Protein AF-F4LJN6-F1 (afdb_monomer_lite)

Foldseek 3Di:
DVVVVQLLQLLQAAQDDDPPPLVVLVLCQQQVHDHDVVVLVVQLVVLVVPDDLVDDDLVSLLSNLSSLLSVLNCVSNVNCVVCVVVNVVSVVVNVVVCVSPVCSLLDLSSLVSVLSNLSSNPRPDPDNPVNLVSNLVSLVSSCVSPVVQLVSLLVVLLVVLSVDPAPPVVCPVSNVVSLVVLVVDDLSSSLSSLQSQLLVCLRVVNNVSNVVSLVVSCVSRVNGVSSVVCVVCVVVVNSGD

Structure (mmCIF, N/CA/C/O backbone):
data_AF-F4LJN6-F1
#
_entry.id   AF-F4LJN6-F1
#
loop_
_atom_site.group_PDB
_atom_site.id
_atom_site.type_symbol
_atom_site.label_atom_id
_atom_site.label_alt_id
_atom_site.label_comp_id
_atom_site.label_asym_id
_atom_site.label_entity_id
_atom_site.label_seq_id
_atom_site.pdbx_PDB_ins_code
_atom_site.Cartn_x
_atom_site.Cartn_y
_atom_site.Cartn_z
_atom_site.occupancy
_atom_site.B_iso_or_equiv
_atom_site.auth_seq_id
_atom_site.auth_comp_id
_atom_site.auth_asym_id
_atom_site.auth_atom_id
_atom_site.pdbx_PDB_model_num
ATOM 1 N N . MET A 1 1 ? -8.126 -24.738 8.839 1.00 31.30 1 MET A N 1
ATOM 2 C CA . MET A 1 1 ? -9.131 -23.676 9.095 1.00 31.30 1 MET A CA 1
ATOM 3 C C . MET A 1 1 ? -8.585 -22.386 9.727 1.00 31.30 1 MET A C 1
ATOM 5 O O . MET A 1 1 ? -9.125 -21.341 9.404 1.00 31.30 1 MET A O 1
ATOM 9 N N . ASN A 1 2 ? -7.511 -22.386 10.539 1.00 27.45 2 ASN A N 1
ATOM 10 C CA . ASN A 1 2 ? -7.005 -21.150 11.185 1.00 27.45 2 ASN A CA 1
ATOM 11 C C . ASN A 1 2 ? -6.006 -20.292 10.370 1.00 27.45 2 ASN A C 1
ATOM 13 O O . ASN A 1 2 ? -5.801 -19.133 10.715 1.00 27.45 2 ASN A O 1
ATOM 17 N N . LYS A 1 3 ? -5.401 -20.807 9.287 1.00 27.59 3 LYS A N 1
ATOM 18 C CA . LYS A 1 3 ? -4.501 -20.014 8.415 1.00 27.59 3 LYS A CA 1
ATOM 19 C C . LYS A 1 3 ? -5.257 -19.090 7.447 1.00 27.59 3 LYS A C 1
ATOM 21 O O . LYS A 1 3 ? -4.861 -17.948 7.270 1.00 27.59 3 LYS A O 1
ATOM 26 N N . VAL A 1 4 ? -6.392 -19.551 6.917 1.00 29.95 4 VAL A N 1
ATOM 27 C CA . VAL A 1 4 ? -7.226 -18.808 5.949 1.00 29.95 4 VAL A CA 1
ATOM 28 C C . VAL A 1 4 ? -7.833 -17.541 6.570 1.00 29.95 4 VAL A C 1
ATOM 30 O O . VAL A 1 4 ? -7.875 -16.501 5.925 1.00 29.95 4 VAL A O 1
ATOM 33 N N . LYS A 1 5 ? -8.201 -17.582 7.861 1.00 28.53 5 LYS A N 1
ATOM 34 C CA . LYS A 1 5 ? -8.701 -16.401 8.588 1.00 28.53 5 LYS A CA 1
ATOM 35 C C . LYS A 1 5 ? -7.633 -15.333 8.845 1.00 28.53 5 LYS A C 1
ATOM 37 O O . LYS A 1 5 ? -7.985 -14.168 8.899 1.00 28.53 5 LYS A O 1
ATOM 42 N N . ARG A 1 6 ? -6.348 -15.692 8.986 1.00 33.19 6 ARG A N 1
ATOM 43 C CA . ARG A 1 6 ? -5.265 -14.696 9.121 1.00 33.19 6 ARG A CA 1
ATOM 44 C C . ARG A 1 6 ? -4.910 -14.043 7.782 1.00 33.19 6 ARG A C 1
ATOM 46 O O . ARG A 1 6 ? -4.642 -12.853 7.777 1.00 33.19 6 ARG A O 1
ATOM 53 N N . CYS A 1 7 ? -4.961 -14.795 6.679 1.00 33.66 7 CYS A N 1
ATOM 54 C CA . CYS A 1 7 ? -4.675 -14.280 5.334 1.00 33.66 7 CYS A CA 1
ATOM 55 C C . CYS A 1 7 ? -5.742 -13.315 4.809 1.00 33.66 7 CYS A C 1
ATOM 57 O O . CYS A 1 7 ? -5.377 -12.341 4.167 1.00 33.66 7 CYS A O 1
ATOM 59 N N . LEU A 1 8 ? -7.031 -13.539 5.105 1.00 32.97 8 LEU A N 1
ATOM 60 C CA . LEU A 1 8 ? -8.130 -12.655 4.670 1.00 32.97 8 LEU A CA 1
ATOM 61 C C . LEU A 1 8 ? -8.102 -11.263 5.331 1.00 32.97 8 LEU A C 1
ATOM 63 O O . LEU A 1 8 ? -8.657 -10.312 4.802 1.00 32.97 8 LEU A O 1
ATOM 67 N N . ILE A 1 9 ? -7.465 -11.142 6.497 1.00 42.03 9 ILE A N 1
ATOM 68 C CA . ILE A 1 9 ? -7.520 -9.936 7.336 1.00 42.03 9 ILE A CA 1
ATOM 69 C C . ILE A 1 9 ? -6.404 -8.937 6.985 1.00 42.03 9 ILE A C 1
ATOM 71 O O . ILE A 1 9 ? -6.580 -7.731 7.126 1.00 42.03 9 I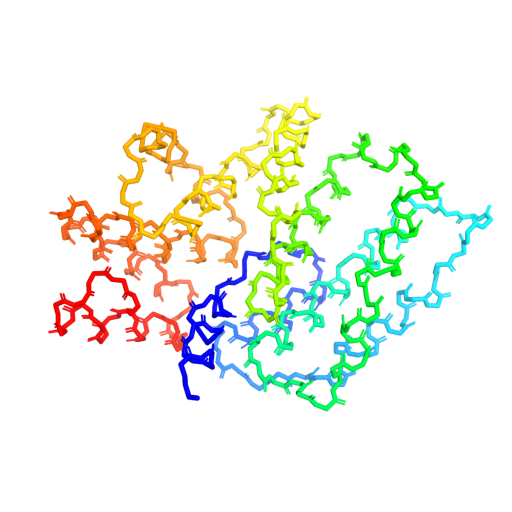LE A O 1
ATOM 75 N N . SER A 1 10 ? -5.269 -9.417 6.474 1.00 39.59 10 SER A N 1
ATOM 76 C CA . SER A 1 10 ? -4.186 -8.577 5.947 1.00 39.59 10 SER A CA 1
ATOM 77 C C . SER A 1 10 ? -4.295 -8.299 4.440 1.00 39.59 10 SER A C 1
ATOM 79 O O . SER A 1 10 ? -3.545 -7.466 3.945 1.00 39.59 10 SER A O 1
ATOM 81 N N . SER A 1 11 ? -5.201 -8.966 3.707 1.00 39.84 11 SER A N 1
ATOM 82 C CA . SER A 1 11 ? -5.377 -8.864 2.234 1.00 39.84 11 SER A CA 1
ATOM 83 C C . SER A 1 11 ? -6.219 -7.721 1.737 1.00 39.84 11 SER A C 1
ATOM 85 O O . SER A 1 11 ? -6.164 -7.420 0.550 1.00 39.84 11 SER A O 1
ATOM 87 N N . LEU A 1 12 ? -6.976 -7.088 2.620 1.00 44.94 12 LEU A N 1
ATOM 88 C CA . LEU A 1 12 ? -8.003 -6.143 2.212 1.00 44.94 12 LEU A CA 1
ATOM 89 C C . LEU A 1 12 ? -7.513 -4.692 2.132 1.00 44.94 12 LEU A C 1
ATOM 91 O O . LEU A 1 12 ? -8.235 -3.858 1.609 1.00 44.94 12 LEU A O 1
ATOM 95 N N . PHE A 1 13 ? -6.294 -4.383 2.582 1.00 52.12 13 PHE A N 1
ATOM 96 C CA . PHE A 1 13 ? -5.753 -3.019 2.541 1.00 52.12 13 PHE A CA 1
ATOM 97 C C . PHE A 1 13 ? -4.446 -3.043 1.798 1.00 52.12 13 PHE A C 1
ATOM 99 O O . PHE A 1 13 ? -3.468 -3.593 2.300 1.00 52.12 13 PHE A O 1
ATOM 106 N N . ILE A 1 14 ? -4.431 -2.455 0.608 1.00 52.81 14 ILE A N 1
ATOM 107 C CA . ILE A 1 14 ? -3.205 -2.300 -0.160 1.00 52.81 14 ILE A CA 1
ATOM 108 C C . ILE A 1 14 ? -3.033 -0.825 -0.448 1.00 52.81 14 ILE A C 1
ATOM 110 O O . ILE A 1 14 ? -3.788 -0.230 -1.210 1.00 52.81 14 ILE A O 1
ATOM 114 N N . LEU A 1 15 ? -2.014 -0.246 0.181 1.00 48.59 15 LEU A N 1
ATOM 115 C CA . LEU A 1 15 ? -1.508 1.058 -0.212 1.00 48.59 15 LEU A CA 1
ATOM 116 C C . LEU A 1 15 ? -0.988 0.937 -1.633 1.00 48.59 15 LEU A C 1
ATOM 118 O O . LEU A 1 15 ? -0.001 0.232 -1.862 1.00 48.59 15 LEU A O 1
ATOM 122 N N . ILE A 1 16 ? -1.652 1.592 -2.576 1.00 49.38 16 ILE A N 1
ATOM 123 C CA . ILE A 1 16 ? -1.098 1.699 -3.908 1.00 49.38 16 ILE A CA 1
ATOM 124 C C . ILE A 1 16 ? -1.275 3.110 -4.422 1.00 49.38 16 ILE A C 1
ATOM 126 O O . ILE A 1 16 ? -2.389 3.606 -4.556 1.00 49.38 16 ILE A O 1
AT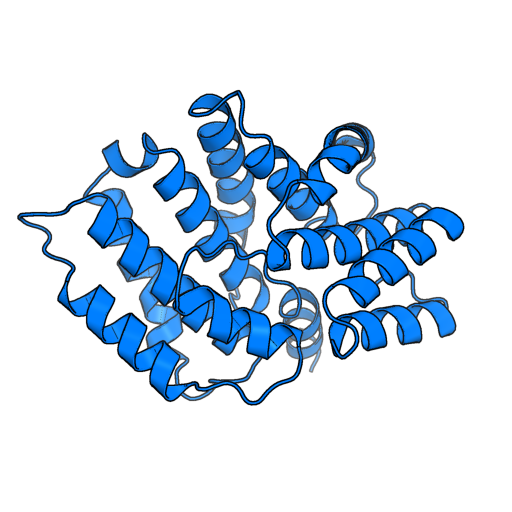OM 130 N N . SER A 1 17 ? -0.136 3.722 -4.729 1.00 43.66 17 SER A N 1
ATOM 131 C CA . SER A 1 17 ? -0.090 4.885 -5.597 1.00 43.66 17 SER A CA 1
ATOM 132 C C . SER A 1 17 ? 0.023 4.375 -7.021 1.00 43.66 17 SER A C 1
ATOM 134 O O . SER A 1 17 ? 0.865 3.525 -7.295 1.00 43.66 17 SER A O 1
ATOM 136 N N . PHE A 1 18 ? -0.776 4.925 -7.924 1.00 48.84 18 PHE A N 1
ATOM 137 C CA . PHE A 1 18 ? -0.542 4.823 -9.358 1.00 48.84 18 PHE A CA 1
ATOM 138 C C . PHE A 1 18 ? -0.665 6.214 -9.961 1.00 48.84 18 PHE A C 1
ATOM 140 O O . PHE A 1 18 ? -1.436 7.035 -9.471 1.00 48.84 18 PHE A O 1
ATOM 147 N N . ALA A 1 19 ? 0.063 6.455 -11.044 1.00 35.41 19 ALA A N 1
ATOM 148 C CA . ALA A 1 19 ? -0.249 7.522 -11.978 1.00 35.41 19 ALA A CA 1
ATOM 149 C C . ALA A 1 19 ? -0.720 6.882 -13.294 1.00 35.41 19 ALA A C 1
ATOM 151 O O . ALA A 1 19 ? -0.065 5.978 -13.811 1.00 35.41 19 ALA A O 1
ATOM 152 N N . GLY A 1 20 ? -1.847 7.345 -13.846 1.00 46.31 20 GLY A N 1
ATOM 153 C CA . GLY A 1 20 ? -2.299 6.991 -15.202 1.00 46.31 20 GLY A CA 1
ATOM 154 C C . GLY A 1 20 ? -3.433 5.957 -15.288 1.00 46.31 20 GLY A C 1
ATOM 155 O O . GLY A 1 20 ? -4.150 5.710 -14.325 1.00 46.31 20 GLY A O 1
ATOM 156 N N . HIS A 1 21 ? -3.626 5.364 -16.476 1.00 39.41 21 HIS A N 1
ATOM 157 C CA . HIS A 1 21 ? -4.756 4.470 -16.806 1.00 39.41 21 HIS A CA 1
ATOM 158 C C . HIS A 1 21 ? -4.9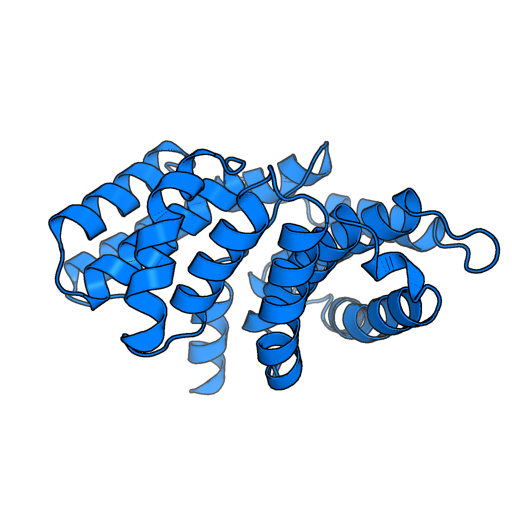03 3.255 -15.871 1.00 39.41 21 HIS A C 1
ATOM 160 O O . HIS A 1 21 ? -6.003 2.748 -15.675 1.00 39.41 21 HIS A O 1
ATOM 166 N N . THR A 1 22 ? -3.813 2.827 -15.248 1.00 55.28 22 THR A N 1
ATOM 167 C CA . THR A 1 22 ? -3.731 1.746 -14.258 1.00 55.28 22 THR A CA 1
ATOM 168 C C . THR A 1 22 ? -4.360 2.084 -12.906 1.00 55.28 22 THR A C 1
ATOM 170 O O . THR A 1 22 ? -4.824 1.176 -12.218 1.00 55.28 22 THR A O 1
ATOM 173 N N . GLN A 1 23 ? -4.435 3.369 -12.546 1.00 66.69 23 GLN A N 1
ATOM 174 C CA . GLN A 1 23 ? 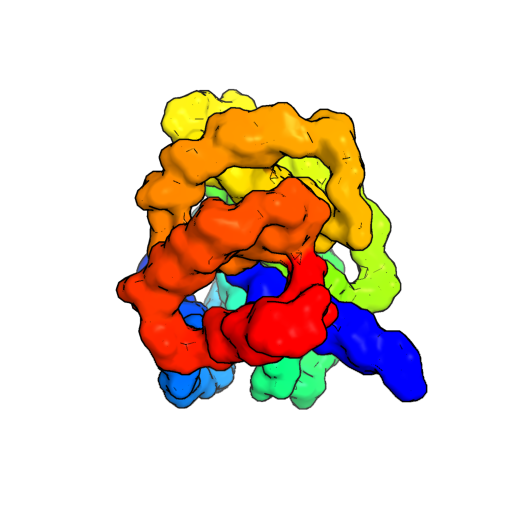-5.105 3.843 -11.332 1.00 66.69 23 GLN A CA 1
ATOM 175 C C . GLN A 1 23 ? -6.598 3.480 -11.345 1.00 66.69 23 GLN A C 1
ATOM 177 O O . GLN A 1 23 ? -7.142 3.080 -10.318 1.00 66.69 23 GLN A O 1
ATOM 182 N N . SER A 1 24 ? -7.224 3.503 -12.528 1.00 75.88 24 SER A N 1
ATOM 183 C CA . SER A 1 24 ? -8.658 3.232 -12.688 1.00 75.88 24 SER A CA 1
ATOM 184 C C . SER A 1 24 ? -9.072 1.819 -12.259 1.00 75.88 24 SER A C 1
ATOM 186 O O . SER A 1 24 ? -10.088 1.666 -11.594 1.00 75.88 24 SER A O 1
ATOM 188 N N . ILE A 1 25 ? -8.257 0.788 -12.529 1.00 81.00 25 ILE A N 1
ATOM 189 C CA . ILE A 1 25 ? -8.554 -0.609 -12.138 1.00 81.00 25 ILE A CA 1
ATOM 190 C C . ILE A 1 25 ? -8.634 -0.751 -10.611 1.00 81.00 25 ILE A C 1
ATOM 192 O O . ILE A 1 25 ? -9.393 -1.558 -10.074 1.00 81.00 25 ILE A O 1
ATOM 196 N N . ILE A 1 26 ? -7.822 0.027 -9.905 1.00 78.56 26 ILE A N 1
ATOM 197 C CA . ILE A 1 26 ? -7.683 -0.041 -8.453 1.00 78.56 26 ILE A CA 1
ATOM 198 C C . ILE A 1 26 ? -8.725 0.845 -7.782 1.00 78.56 26 ILE A C 1
ATOM 200 O O . ILE A 1 26 ? -9.313 0.445 -6.780 1.00 78.56 26 ILE A O 1
ATOM 204 N N . GLU A 1 27 ? -9.027 1.999 -8.366 1.00 82.75 27 GLU A N 1
ATOM 205 C CA . GLU A 1 27 ? -10.187 2.802 -7.983 1.00 82.75 27 GLU A CA 1
ATOM 206 C C . GLU A 1 27 ? -11.496 2.030 -8.169 1.00 82.75 27 GLU A C 1
ATOM 208 O O . GLU A 1 27 ? -12.345 2.075 -7.280 1.00 82.75 27 GLU A O 1
ATOM 213 N N . ASP A 1 28 ? -11.639 1.263 -9.255 1.00 84.50 28 ASP A N 1
ATOM 214 C CA . ASP A 1 28 ? -12.784 0.377 -9.476 1.00 84.50 28 ASP A CA 1
ATOM 215 C C . ASP A 1 28 ? -12.895 -0.672 -8.363 1.00 84.50 28 ASP A C 1
ATOM 217 O O . ASP A 1 28 ? -13.980 -0.870 -7.813 1.00 84.50 28 ASP A O 1
ATOM 221 N N . PHE A 1 29 ? -11.772 -1.274 -7.949 1.00 82.62 29 PHE A N 1
ATOM 222 C CA . PHE A 1 29 ? -11.738 -2.183 -6.799 1.00 82.62 29 PHE A CA 1
ATOM 223 C C . PHE A 1 29 ? -12.227 -1.507 -5.511 1.00 82.62 29 PHE A C 1
ATOM 225 O O . PHE A 1 29 ? -13.099 -2.046 -4.825 1.00 82.62 29 PHE A O 1
ATOM 232 N N . TYR A 1 30 ? -11.713 -0.319 -5.184 1.00 81.19 30 TYR A N 1
ATOM 233 C CA . TYR A 1 30 ? -12.101 0.389 -3.960 1.00 81.19 30 TYR A CA 1
ATOM 234 C C . TYR A 1 30 ? -13.532 0.929 -3.993 1.00 81.19 30 TYR A C 1
ATOM 236 O O . TYR A 1 30 ? -14.182 0.993 -2.945 1.00 81.19 30 TYR A O 1
ATOM 244 N N . SER A 1 31 ? -14.032 1.260 -5.182 1.00 83.88 31 SER A N 1
ATOM 245 C CA . SER A 1 31 ? -15.394 1.747 -5.417 1.00 83.88 31 SER A CA 1
ATOM 246 C C . SER A 1 31 ? -16.443 0.633 -5.424 1.00 83.88 31 SER A C 1
ATOM 248 O O . SER A 1 31 ? -17.635 0.931 -5.354 1.00 83.88 31 SER A O 1
ATOM 250 N N . GLY A 1 32 ? -16.021 -0.636 -5.485 1.00 76.00 32 GLY A N 1
ATOM 251 C CA . GLY A 1 32 ? -16.922 -1.784 -5.611 1.00 76.00 32 GLY A CA 1
ATOM 252 C C . GLY A 1 32 ? -17.488 -1.968 -7.023 1.00 76.00 32 GLY A C 1
ATOM 253 O O . GLY A 1 32 ? -18.547 -2.576 -7.176 1.00 76.00 32 GLY A O 1
ATOM 254 N N . ASN A 1 33 ? -16.807 -1.433 -8.039 1.00 83.25 33 ASN A N 1
ATOM 255 C CA . ASN A 1 33 ? -17.161 -1.599 -9.446 1.00 83.25 33 ASN A CA 1
ATOM 256 C C . ASN A 1 33 ? -16.661 -2.950 -9.989 1.00 83.25 33 ASN A C 1
ATOM 258 O O . ASN A 1 33 ? -15.837 -3.630 -9.374 1.00 83.25 33 ASN A O 1
ATOM 262 N N . ASP A 1 34 ? -17.129 -3.323 -11.183 1.00 83.44 34 ASP A N 1
ATOM 263 C CA . ASP A 1 34 ? -16.651 -4.515 -11.884 1.00 83.44 34 ASP A CA 1
ATOM 264 C C . ASP A 1 34 ? -15.187 -4.365 -12.320 1.00 83.44 34 ASP A C 1
ATOM 266 O O . ASP A 1 34 ? -14.828 -3.493 -13.111 1.00 83.44 34 ASP A O 1
ATOM 270 N N . ILE A 1 35 ? -14.336 -5.275 -11.846 1.00 84.44 35 ILE A N 1
ATOM 271 C CA . ILE A 1 35 ? -12.892 -5.220 -12.083 1.00 84.44 35 ILE A CA 1
ATOM 272 C C . ILE A 1 35 ? -12.531 -5.977 -13.358 1.00 84.44 35 ILE A C 1
ATOM 274 O O . ILE A 1 35 ? -12.753 -7.185 -13.493 1.00 84.44 35 ILE A O 1
ATOM 278 N N . LYS A 1 36 ? -11.873 -5.285 -14.287 1.00 85.81 36 LYS A N 1
ATOM 279 C CA . LYS A 1 36 ? -11.439 -5.848 -15.571 1.00 85.81 36 LYS A CA 1
ATOM 280 C C . LYS A 1 36 ? -10.122 -6.616 -15.436 1.00 85.81 36 LYS A C 1
ATOM 282 O O . LYS A 1 36 ? -9.063 -6.160 -15.855 1.00 85.81 36 LYS A O 1
ATOM 287 N N . ILE A 1 37 ? -10.186 -7.835 -14.900 1.00 87.12 37 ILE A N 1
ATOM 288 C CA . ILE A 1 37 ? -9.009 -8.707 -14.696 1.00 87.12 37 ILE A CA 1
ATOM 289 C C . ILE A 1 37 ? -8.184 -8.900 -15.982 1.00 87.12 37 ILE A C 1
ATOM 291 O O . ILE A 1 37 ? -6.957 -8.877 -15.939 1.00 87.12 37 ILE A O 1
ATOM 295 N N . ASN A 1 38 ? -8.841 -9.065 -17.133 1.00 89.50 38 ASN A N 1
ATOM 296 C CA . ASN A 1 38 ? -8.146 -9.254 -18.412 1.00 89.50 38 ASN A CA 1
ATOM 297 C C . ASN A 1 38 ? -7.335 -8.017 -18.830 1.00 89.50 38 ASN A C 1
ATOM 299 O O . ASN A 1 38 ? -6.297 -8.162 -19.468 1.00 89.50 38 ASN A O 1
ATOM 303 N N . GLU A 1 39 ? -7.782 -6.819 -18.451 1.00 89.62 39 GLU A N 1
ATOM 304 C CA . GLU A 1 39 ? -7.057 -5.575 -18.709 1.00 89.62 39 GLU A CA 1
ATOM 305 C C . GLU A 1 39 ? -5.796 -5.495 -17.842 1.00 89.62 39 GLU A C 1
ATOM 307 O O . GLU A 1 39 ? -4.717 -5.224 -18.361 1.00 89.62 39 GLU A O 1
ATOM 312 N N . ALA A 1 40 ? -5.895 -5.852 -16.555 1.00 88.62 40 ALA A N 1
ATOM 313 C CA . ALA A 1 40 ? -4.739 -5.926 -15.659 1.00 88.62 40 ALA A CA 1
ATOM 314 C C . ALA A 1 40 ? -3.664 -6.904 -16.171 1.00 88.62 40 ALA A C 1
ATOM 316 O O . ALA A 1 40 ? -2.473 -6.596 -16.143 1.00 88.62 40 ALA A O 1
ATOM 317 N N . ILE A 1 41 ? -4.083 -8.063 -16.689 1.00 91.44 41 ILE A N 1
ATOM 318 C CA . ILE A 1 41 ? -3.171 -9.050 -17.286 1.00 91.44 41 ILE A CA 1
ATOM 319 C C . ILE A 1 41 ? -2.530 -8.501 -18.560 1.00 91.44 41 ILE A C 1
ATOM 321 O O . ILE A 1 41 ? -1.320 -8.610 -18.723 1.00 91.44 41 ILE A O 1
ATOM 325 N N . ALA A 1 42 ? -3.308 -7.877 -19.448 1.00 91.19 42 ALA A N 1
ATOM 326 C CA . ALA A 1 42 ? -2.774 -7.298 -20.679 1.00 91.19 42 ALA A CA 1
ATOM 327 C C . ALA A 1 42 ? -1.731 -6.200 -20.400 1.00 91.19 42 ALA A C 1
ATOM 329 O O . ALA A 1 42 ? -0.713 -6.126 -21.088 1.00 91.19 42 ALA A O 1
ATOM 330 N N . ILE A 1 43 ? -1.957 -5.378 -19.369 1.00 89.88 43 ILE A N 1
ATOM 331 C CA . ILE A 1 43 ? -1.003 -4.359 -18.913 1.00 89.88 43 ILE A CA 1
ATOM 332 C C . ILE A 1 43 ? 0.286 -5.016 -18.408 1.00 89.88 43 ILE A C 1
ATOM 334 O O . ILE A 1 43 ? 1.374 -4.589 -18.795 1.00 89.88 43 ILE A O 1
ATOM 338 N N . TYR A 1 44 ? 0.177 -6.072 -17.597 1.00 92.31 44 TYR A N 1
ATOM 339 C CA . TYR A 1 44 ? 1.339 -6.825 -17.126 1.00 92.31 44 TYR A CA 1
ATOM 340 C C . TYR A 1 44 ? 2.142 -7.446 -18.265 1.00 92.31 44 TYR A C 1
ATOM 342 O O . TYR A 1 44 ? 3.352 -7.250 -18.323 1.00 92.31 44 TYR A O 1
ATOM 350 N N . GLU A 1 45 ? 1.491 -8.136 -19.199 1.00 93.31 45 GLU A N 1
ATOM 351 C CA . GLU A 1 45 ? 2.175 -8.751 -20.339 1.00 93.31 45 GLU A CA 1
ATOM 352 C C . GLU A 1 45 ? 2.878 -7.701 -21.203 1.00 93.31 45 GLU A C 1
ATOM 354 O O . GLU A 1 45 ? 4.011 -7.900 -21.640 1.00 93.31 45 GLU A O 1
ATOM 359 N N . LYS A 1 46 ? 2.249 -6.539 -21.414 1.00 91.81 46 LYS A N 1
ATOM 360 C CA . LYS A 1 46 ? 2.880 -5.424 -22.126 1.00 91.81 46 LYS A CA 1
ATOM 361 C C . LYS A 1 46 ? 4.144 -4.945 -21.404 1.00 91.81 46 LYS A C 1
ATOM 363 O O . LYS A 1 46 ? 5.186 -4.837 -22.045 1.00 91.81 46 LYS A O 1
ATOM 368 N N . ALA A 1 47 ? 4.061 -4.690 -20.098 1.00 91.62 47 ALA A N 1
ATOM 369 C CA . ALA A 1 47 ? 5.196 -4.223 -19.305 1.00 91.62 47 ALA A CA 1
ATOM 370 C C . ALA A 1 47 ? 6.318 -5.273 -19.246 1.00 91.62 47 ALA A C 1
ATOM 372 O O . ALA A 1 47 ? 7.488 -4.943 -19.412 1.00 91.62 47 ALA A O 1
ATOM 373 N N . LYS A 1 48 ? 5.967 -6.556 -19.092 1.00 92.50 48 LYS A N 1
ATOM 374 C CA . LYS A 1 48 ? 6.918 -7.673 -19.095 1.00 92.50 48 LYS A CA 1
ATOM 375 C C . LYS A 1 48 ? 7.696 -7.749 -20.406 1.00 92.50 48 LYS A C 1
ATOM 377 O O . LYS A 1 48 ? 8.915 -7.874 -20.386 1.00 92.50 48 LYS A O 1
ATOM 382 N N . ASN A 1 49 ? 6.999 -7.643 -21.536 1.00 90.88 49 ASN A N 1
ATOM 383 C CA . ASN A 1 49 ? 7.614 -7.700 -22.863 1.00 90.88 49 ASN A CA 1
ATOM 384 C C . ASN A 1 49 ? 8.487 -6.475 -23.181 1.00 90.88 49 ASN A C 1
ATOM 386 O O . ASN A 1 49 ? 9.335 -6.554 -24.066 1.00 90.88 49 ASN A O 1
ATOM 390 N N . ALA A 1 50 ? 8.294 -5.359 -22.473 1.00 88.69 50 ALA A N 1
ATOM 391 C CA . ALA A 1 50 ? 9.128 -4.167 -22.597 1.00 88.69 50 ALA A CA 1
ATOM 392 C C . ALA A 1 50 ? 10.439 -4.252 -21.789 1.00 88.69 50 ALA A C 1
ATOM 394 O O . ALA A 1 50 ? 11.343 -3.446 -22.009 1.00 88.69 50 ALA A O 1
ATOM 395 N N . ILE A 1 51 ? 10.578 -5.223 -20.874 1.00 89.44 51 ILE A N 1
ATOM 396 C CA . ILE A 1 51 ? 11.821 -5.419 -20.120 1.00 89.44 51 ILE A CA 1
ATOM 397 C C . ILE A 1 51 ? 12.898 -6.010 -21.032 1.00 89.44 51 ILE A C 1
ATOM 399 O O . ILE A 1 51 ? 12.895 -7.199 -21.351 1.00 89.44 51 ILE A O 1
ATOM 403 N N . ASN A 1 52 ? 13.872 -5.174 -21.381 1.00 86.38 52 ASN A N 1
ATOM 404 C CA . ASN A 1 52 ? 15.128 -5.585 -21.991 1.00 86.38 52 ASN A CA 1
ATOM 405 C C . ASN A 1 52 ? 16.278 -5.348 -21.002 1.00 86.38 52 ASN A C 1
ATOM 407 O O . ASN A 1 52 ? 16.541 -4.214 -20.619 1.00 86.38 52 ASN A O 1
ATOM 411 N N . PHE A 1 53 ? 16.978 -6.410 -20.594 1.00 82.69 53 PHE A N 1
ATOM 412 C CA . PHE A 1 53 ? 18.101 -6.297 -19.655 1.00 82.69 53 PHE A CA 1
ATOM 413 C C . PHE A 1 53 ? 19.327 -5.590 -20.250 1.00 82.69 53 PHE A C 1
ATOM 415 O O . PHE A 1 53 ? 20.132 -5.055 -19.494 1.00 82.69 53 PHE A O 1
ATOM 422 N N . GLU A 1 54 ? 19.472 -5.566 -21.577 1.00 81.31 54 GLU A N 1
ATOM 423 C CA . GLU A 1 54 ? 20.587 -4.883 -22.248 1.00 81.31 54 GLU A CA 1
ATOM 424 C C . GLU A 1 54 ? 20.375 -3.364 -22.356 1.00 81.31 54 GLU A C 1
ATOM 426 O O . GLU A 1 54 ? 21.349 -2.619 -22.427 1.00 81.31 54 GLU A O 1
ATOM 431 N N . ASP A 1 55 ? 19.117 -2.909 -22.331 1.00 84.00 55 ASP A N 1
ATOM 432 C CA . ASP A 1 55 ? 18.717 -1.500 -22.460 1.00 84.00 55 ASP A CA 1
ATOM 433 C C . ASP A 1 55 ? 17.625 -1.156 -21.438 1.00 84.00 55 ASP A C 1
ATOM 435 O O . ASP A 1 55 ? 16.492 -0.791 -21.760 1.00 84.00 55 ASP A O 1
ATOM 439 N N . LEU A 1 56 ? 17.945 -1.391 -20.165 1.00 84.94 56 LEU A N 1
ATOM 440 C CA . LEU A 1 56 ? 16.990 -1.227 -19.081 1.00 84.94 56 LEU A CA 1
ATOM 441 C C . LEU A 1 56 ? 16.907 0.242 -18.651 1.00 84.94 56 LEU A C 1
ATOM 443 O O . LEU A 1 56 ? 17.872 0.799 -18.124 1.00 84.94 56 LEU A O 1
ATOM 447 N N . THR A 1 57 ? 15.734 0.850 -18.822 1.00 87.50 57 THR A N 1
ATOM 448 C CA . THR A 1 57 ? 15.449 2.222 -18.383 1.00 87.50 57 THR A CA 1
ATOM 449 C C . THR A 1 57 ? 14.657 2.239 -17.075 1.00 87.50 57 THR A C 1
ATOM 451 O O . THR A 1 57 ? 14.010 1.260 -16.697 1.00 87.50 57 THR A O 1
ATOM 454 N N . GLU A 1 58 ? 14.699 3.373 -16.373 1.00 86.88 58 GLU A N 1
ATOM 455 C CA . GLU A 1 58 ? 13.896 3.599 -15.167 1.00 86.88 58 GLU A CA 1
ATOM 456 C C . GLU A 1 58 ? 12.393 3.463 -15.445 1.00 86.88 58 GLU A C 1
ATOM 458 O O . GLU A 1 58 ? 11.711 2.751 -14.711 1.00 86.88 58 GLU A O 1
ATOM 463 N N . ASP A 1 59 ? 11.904 4.039 -16.545 1.00 88.12 59 ASP A N 1
ATOM 464 C CA . ASP A 1 59 ? 10.495 3.958 -16.940 1.00 88.12 59 ASP A CA 1
ATOM 465 C C . ASP A 1 59 ? 10.033 2.507 -17.132 1.00 88.12 59 ASP A C 1
ATOM 467 O O . ASP A 1 59 ? 8.991 2.116 -16.609 1.00 88.12 59 ASP A O 1
ATOM 471 N N . SER A 1 60 ? 10.837 1.669 -17.796 1.00 89.00 60 SER A N 1
ATOM 472 C CA . SER A 1 60 ? 10.511 0.251 -17.994 1.00 89.00 60 SER A CA 1
ATOM 473 C C . SER A 1 60 ? 10.449 -0.520 -16.669 1.00 89.00 60 SER A C 1
ATOM 475 O O . SER A 1 60 ? 9.584 -1.379 -16.483 1.00 89.00 60 SER A O 1
ATOM 477 N N . ILE A 1 61 ? 11.343 -0.210 -15.719 1.00 89.88 61 ILE A N 1
ATOM 478 C CA . ILE A 1 61 ? 11.321 -0.805 -14.372 1.00 89.88 61 ILE A CA 1
ATOM 479 C C . ILE A 1 61 ? 10.050 -0.385 -13.632 1.00 89.88 61 ILE A C 1
ATOM 481 O O . ILE A 1 61 ? 9.388 -1.229 -13.023 1.00 89.88 61 ILE A O 1
ATOM 485 N N . LEU A 1 62 ? 9.719 0.905 -13.677 1.00 89.44 62 LEU A N 1
ATOM 486 C CA . LEU A 1 62 ? 8.535 1.456 -13.033 1.00 89.44 62 LEU A CA 1
ATOM 487 C C . LEU A 1 62 ? 7.267 0.816 -13.598 1.00 89.44 62 LEU A C 1
ATOM 489 O O . LEU A 1 62 ? 6.490 0.259 -12.826 1.00 89.44 62 LEU A O 1
ATOM 493 N N . GLU A 1 63 ? 7.088 0.789 -14.922 1.00 88.88 63 GLU A N 1
ATOM 494 C CA . GLU A 1 63 ? 5.943 0.137 -15.577 1.00 88.88 63 GLU A CA 1
ATOM 495 C C . GLU A 1 63 ? 5.782 -1.326 -15.146 1.00 88.88 63 GLU A C 1
ATOM 497 O O . GLU A 1 63 ? 4.669 -1.780 -14.853 1.00 88.88 63 GLU A O 1
ATOM 502 N N . TYR A 1 64 ? 6.891 -2.061 -15.044 1.00 91.75 64 TYR A N 1
ATOM 503 C CA . TYR A 1 64 ? 6.858 -3.452 -14.616 1.00 91.75 64 TYR A CA 1
ATOM 504 C C . TYR A 1 64 ? 6.482 -3.622 -13.139 1.00 91.75 64 TYR A C 1
ATOM 506 O O . TYR A 1 64 ? 5.658 -4.482 -12.805 1.00 91.75 64 TYR A O 1
ATOM 514 N N . LEU A 1 65 ? 7.035 -2.791 -12.249 1.00 91.19 65 LEU A N 1
ATOM 515 C CA . LEU A 1 65 ? 6.667 -2.765 -10.829 1.00 91.19 65 LEU A CA 1
ATOM 516 C C . LEU A 1 65 ? 5.192 -2.397 -10.644 1.00 91.19 65 LEU A C 1
ATOM 518 O O . LEU A 1 65 ? 4.493 -3.054 -9.866 1.00 91.19 65 LEU A O 1
ATOM 522 N N . TYR A 1 66 ? 4.702 -1.410 -11.394 1.00 87.00 66 TYR A N 1
ATOM 523 C CA . TYR A 1 66 ? 3.304 -0.998 -11.381 1.00 87.00 66 TYR A CA 1
ATOM 524 C C . TYR A 1 66 ? 2.386 -2.162 -11.744 1.00 87.00 66 TYR A C 1
ATOM 526 O O . TYR A 1 66 ? 1.522 -2.547 -10.952 1.00 87.00 66 TYR A O 1
ATOM 534 N N . ALA A 1 67 ? 2.593 -2.771 -12.911 1.00 89.38 67 ALA A N 1
ATOM 535 C CA . ALA A 1 67 ? 1.728 -3.845 -13.378 1.00 89.38 67 ALA A CA 1
ATOM 536 C C . ALA A 1 67 ? 1.765 -5.071 -12.449 1.00 89.38 67 ALA A C 1
ATOM 538 O O . ALA A 1 67 ? 0.729 -5.667 -12.144 1.00 89.38 67 ALA A O 1
ATOM 539 N N . SER A 1 68 ? 2.946 -5.401 -11.921 1.00 91.75 68 SER A N 1
ATOM 540 C CA . SER A 1 68 ? 3.121 -6.489 -10.953 1.00 91.75 68 SER A CA 1
ATOM 541 C C . SER A 1 68 ? 2.400 -6.215 -9.629 1.00 91.75 68 SER A C 1
ATOM 543 O O . SER A 1 68 ? 1.824 -7.128 -9.033 1.00 91.75 68 SER A O 1
ATOM 545 N N . THR A 1 69 ? 2.382 -4.960 -9.174 1.00 89.56 69 THR A N 1
ATOM 546 C CA . THR A 1 69 ? 1.655 -4.550 -7.963 1.00 89.56 69 THR A CA 1
ATOM 547 C C . THR A 1 69 ? 0.149 -4.715 -8.136 1.00 89.56 69 THR A C 1
ATOM 549 O O . THR A 1 69 ? -0.510 -5.216 -7.223 1.00 89.56 69 THR A O 1
ATOM 552 N N . ILE A 1 70 ? -0.401 -4.382 -9.310 1.00 86.69 70 ILE A N 1
ATOM 553 C CA . ILE A 1 70 ? -1.826 -4.595 -9.617 1.00 86.69 70 ILE A CA 1
ATOM 554 C C . ILE A 1 70 ? -2.167 -6.080 -9.532 1.00 86.69 70 ILE A C 1
ATOM 556 O O . ILE A 1 70 ? -3.102 -6.447 -8.825 1.00 86.69 70 ILE A O 1
ATOM 560 N N . LEU A 1 71 ? -1.400 -6.949 -10.199 1.00 89.75 71 LEU A N 1
ATOM 561 C CA . LEU A 1 71 ? -1.662 -8.392 -10.167 1.00 89.75 71 LEU A CA 1
ATOM 562 C C . LEU A 1 71 ? -1.591 -8.957 -8.746 1.00 89.75 71 LEU A C 1
ATOM 564 O O . LEU A 1 71 ? -2.503 -9.659 -8.313 1.00 89.75 71 LEU A O 1
ATOM 568 N N . SER A 1 72 ? -0.546 -8.605 -7.999 1.00 88.06 72 SER A N 1
ATOM 569 C CA . SER A 1 72 ? -0.394 -9.027 -6.604 1.00 88.06 72 SER A CA 1
ATOM 570 C C . SER A 1 72 ? -1.567 -8.553 -5.731 1.00 88.06 72 SER A C 1
ATOM 572 O O . SER A 1 72 ? -2.056 -9.311 -4.894 1.00 88.06 72 SER A O 1
ATOM 574 N N . THR A 1 73 ? -2.086 -7.348 -5.985 1.00 83.69 73 THR A N 1
ATOM 575 C CA . THR A 1 73 ? -3.256 -6.782 -5.291 1.00 83.69 73 THR A CA 1
ATOM 576 C C . THR A 1 73 ? -4.560 -7.485 -5.645 1.00 83.69 73 THR A C 1
ATOM 578 O O . THR A 1 73 ? -5.373 -7.817 -4.785 1.00 83.69 73 THR A O 1
ATOM 581 N N . LEU A 1 74 ? -4.811 -7.731 -6.926 1.00 85.56 74 LEU A N 1
ATOM 582 C CA . LEU A 1 74 ? -6.023 -8.438 -7.327 1.00 85.56 74 LEU A CA 1
ATOM 583 C C . LEU A 1 74 ? -6.006 -9.878 -6.795 1.00 85.56 74 LEU A C 1
ATOM 585 O O . LEU A 1 74 ? -7.044 -10.419 -6.405 1.00 85.56 74 LEU A O 1
ATOM 589 N N . TYR A 1 75 ? -4.823 -10.491 -6.736 1.00 86.69 75 TYR A N 1
ATOM 590 C CA . TYR A 1 75 ? -4.637 -11.819 -6.171 1.00 86.69 75 TYR A CA 1
ATOM 591 C C . TYR A 1 75 ? -4.857 -11.856 -4.663 1.00 86.69 75 TYR A C 1
ATOM 593 O O . TYR A 1 75 ? -5.615 -12.707 -4.196 1.00 86.69 75 TYR A O 1
ATOM 601 N N . SER A 1 76 ? -4.280 -10.918 -3.903 1.00 80.12 76 SER A N 1
ATOM 602 C CA . SER A 1 76 ? -4.517 -10.830 -2.458 1.00 80.12 76 SER A CA 1
ATOM 603 C C . SER A 1 76 ? -5.994 -10.710 -2.120 1.00 80.12 76 SER A C 1
ATOM 605 O O . SER A 1 76 ? -6.452 -11.316 -1.156 1.00 80.12 76 SER A O 1
ATOM 607 N N . SER A 1 77 ? -6.741 -9.963 -2.932 1.00 76.69 77 SER A N 1
ATOM 608 C CA . SER A 1 77 ? -8.178 -9.750 -2.762 1.00 76.69 77 SER A CA 1
ATOM 609 C C . SER A 1 77 ? -9.027 -10.953 -3.194 1.00 76.69 77 SER A C 1
ATOM 611 O O . SER A 1 77 ? -10.252 -10.902 -3.121 1.00 76.69 77 SER A O 1
ATOM 613 N N . GLY A 1 78 ? -8.403 -12.043 -3.655 1.00 80.56 78 GLY A N 1
ATOM 614 C CA . GLY A 1 78 ? -9.082 -13.274 -4.058 1.00 80.56 78 GLY A CA 1
ATOM 615 C C . GLY A 1 78 ? -9.775 -13.203 -5.421 1.00 80.56 78 GLY A C 1
ATOM 616 O O . GLY A 1 78 ? -10.557 -14.093 -5.745 1.00 80.56 78 GLY A O 1
ATOM 617 N N . LEU A 1 79 ? -9.497 -12.178 -6.233 1.00 83.56 79 LEU A N 1
ATOM 618 C CA . LEU A 1 79 ? -10.175 -11.952 -7.516 1.00 83.56 79 LEU A CA 1
ATOM 619 C C . LEU A 1 79 ? -9.582 -12.775 -8.661 1.00 83.56 79 LEU A C 1
ATOM 621 O O . LEU A 1 79 ? -10.247 -13.031 -9.661 1.00 83.56 79 LEU A O 1
ATOM 625 N N . MET A 1 80 ? -8.332 -13.215 -8.522 1.00 86.62 80 MET A N 1
ATOM 626 C CA . MET A 1 80 ? -7.614 -13.948 -9.567 1.00 86.62 80 MET A CA 1
ATOM 627 C C . MET A 1 80 ? -6.939 -15.238 -9.061 1.00 86.62 80 MET A C 1
ATOM 629 O O . MET A 1 80 ? -5.771 -15.478 -9.357 1.00 86.62 80 MET A O 1
ATOM 633 N N . PRO A 1 81 ? -7.667 -16.129 -8.354 1.00 84.88 81 PRO A N 1
ATOM 634 C CA . PRO A 1 81 ? -7.087 -17.308 -7.700 1.00 84.88 81 PRO A CA 1
ATOM 635 C C . PRO A 1 81 ? -6.435 -18.294 -8.680 1.00 84.88 81 PRO A C 1
ATOM 637 O O . PRO A 1 81 ? -5.489 -18.984 -8.326 1.00 84.88 81 PRO A O 1
ATOM 640 N N . LYS A 1 82 ? -6.897 -18.336 -9.937 1.00 89.75 82 LYS A N 1
ATOM 641 C CA . LYS A 1 82 ? -6.330 -19.200 -10.987 1.00 89.75 82 LYS A CA 1
ATOM 642 C C . LYS A 1 82 ? -4.943 -18.765 -11.491 1.00 89.75 82 LYS A C 1
ATOM 644 O O . LYS A 1 82 ? -4.363 -19.476 -12.300 1.00 89.75 82 LYS A O 1
ATOM 649 N N . TYR A 1 83 ? -4.439 -17.609 -11.054 1.00 88.75 83 TYR A N 1
ATOM 650 C CA . TYR A 1 83 ? -3.151 -17.043 -11.474 1.00 88.75 83 TYR A CA 1
ATOM 651 C C . TYR A 1 83 ? -2.077 -17.139 -10.377 1.00 88.75 83 TYR A C 1
ATOM 653 O O . TYR A 1 83 ? -1.114 -16.377 -10.387 1.00 88.75 83 TYR A O 1
ATOM 661 N N . GLU A 1 84 ? -2.227 -18.071 -9.433 1.00 88.88 84 GLU A N 1
ATOM 662 C CA . GLU A 1 84 ? -1.276 -18.280 -8.334 1.00 88.88 84 GLU A CA 1
ATOM 663 C C . GLU A 1 84 ? 0.168 -18.479 -8.824 1.00 88.88 84 GLU A C 1
ATOM 665 O O . GLU A 1 84 ? 1.082 -17.856 -8.291 1.00 88.88 84 GLU A O 1
ATOM 670 N N . GLU A 1 85 ? 0.387 -19.299 -9.858 1.00 90.75 85 GLU A N 1
ATOM 671 C CA . GLU A 1 85 ? 1.731 -19.537 -10.409 1.00 90.75 85 GLU A CA 1
ATOM 672 C C . GLU A 1 85 ? 2.380 -18.250 -10.930 1.00 90.75 85 GLU A C 1
ATOM 674 O O . GLU A 1 85 ? 3.535 -17.969 -10.612 1.00 90.75 85 GLU A O 1
ATOM 679 N N . LEU A 1 86 ? 1.614 -17.443 -11.672 1.00 91.31 86 LEU A N 1
ATOM 680 C CA . LEU A 1 86 ? 2.067 -16.155 -12.191 1.00 91.31 86 LEU A CA 1
ATOM 681 C C . LEU A 1 86 ? 2.428 -15.200 -11.050 1.00 91.31 86 LEU A C 1
ATOM 683 O O . LEU A 1 86 ? 3.504 -14.614 -11.041 1.00 91.31 86 LEU A O 1
ATOM 687 N N . VAL A 1 87 ? 1.547 -15.055 -10.061 1.00 88.38 87 VAL A N 1
ATOM 688 C CA . VAL A 1 87 ? 1.746 -14.111 -8.952 1.00 88.38 87 VAL A CA 1
ATOM 689 C C . VAL A 1 87 ? 2.920 -14.533 -8.063 1.00 88.38 87 VAL A C 1
ATOM 691 O O . VAL A 1 87 ? 3.686 -13.682 -7.605 1.00 88.38 87 VAL A O 1
ATOM 694 N N . ASN A 1 88 ? 3.118 -15.839 -7.875 1.00 88.12 88 ASN A N 1
ATOM 695 C CA . ASN A 1 88 ? 4.282 -16.376 -7.175 1.00 88.12 88 ASN A CA 1
ATOM 696 C C . ASN A 1 88 ? 5.597 -16.096 -7.924 1.00 88.12 88 ASN A C 1
ATOM 698 O O . ASN A 1 88 ? 6.612 -15.860 -7.265 1.00 88.12 88 ASN A O 1
ATOM 702 N N . SER A 1 89 ? 5.604 -16.079 -9.266 1.00 91.00 89 SER A N 1
ATOM 703 C CA . SER A 1 89 ? 6.826 -15.816 -10.044 1.00 91.00 89 SER A CA 1
ATOM 704 C C . SER A 1 89 ? 7.285 -14.355 -9.979 1.00 91.00 89 SER A C 1
ATOM 706 O O . SER A 1 89 ? 8.486 -14.088 -10.079 1.00 91.00 89 SER A O 1
ATOM 708 N N . LEU A 1 90 ? 6.365 -13.411 -9.733 1.00 90.88 90 LEU A N 1
ATOM 709 C CA . LEU A 1 90 ? 6.658 -11.971 -9.693 1.00 90.88 90 LEU A CA 1
ATOM 710 C C . LEU A 1 90 ? 7.771 -11.608 -8.703 1.00 90.88 90 LEU A C 1
ATOM 712 O O . LEU A 1 90 ? 8.593 -10.744 -8.997 1.00 90.88 90 LEU A O 1
ATOM 716 N N . ASP A 1 91 ? 7.811 -12.252 -7.531 1.00 86.69 91 ASP A N 1
ATOM 717 C CA . ASP A 1 91 ? 8.805 -11.944 -6.494 1.00 86.69 91 ASP A CA 1
ATOM 718 C C . ASP A 1 91 ? 10.233 -12.220 -6.973 1.00 86.69 91 ASP A C 1
ATOM 720 O O . ASP A 1 91 ? 11.120 -11.380 -6.819 1.00 86.69 91 ASP A O 1
ATOM 724 N N . ASP A 1 92 ? 10.454 -13.384 -7.582 1.00 89.06 92 ASP A N 1
ATOM 725 C CA . ASP A 1 92 ? 11.767 -13.770 -8.091 1.00 89.06 92 ASP A CA 1
ATOM 726 C C . ASP A 1 92 ? 12.152 -12.953 -9.326 1.00 89.06 92 ASP A C 1
ATOM 728 O O . ASP A 1 92 ? 13.315 -12.566 -9.472 1.00 89.06 92 ASP A O 1
ATOM 732 N N . GLU A 1 93 ? 11.189 -12.649 -10.197 1.00 91.44 93 GLU A N 1
ATOM 733 C CA . GLU A 1 93 ? 11.402 -11.814 -11.381 1.00 91.44 93 GLU A CA 1
ATOM 734 C C . GLU A 1 93 ? 11.798 -10.378 -10.997 1.00 91.44 93 GLU A C 1
ATOM 736 O O . GLU A 1 93 ? 12.821 -9.875 -11.466 1.00 91.44 93 GLU A O 1
ATOM 741 N N . ILE A 1 94 ? 11.072 -9.742 -10.073 1.00 90.69 94 ILE A N 1
ATOM 742 C CA . ILE A 1 94 ? 11.384 -8.385 -9.600 1.00 90.69 94 ILE A CA 1
ATOM 743 C C . ILE A 1 94 ? 12.694 -8.356 -8.816 1.00 90.69 94 ILE A C 1
ATOM 745 O O . ILE A 1 94 ? 13.500 -7.445 -9.001 1.00 90.69 94 ILE A O 1
ATOM 749 N N . LYS A 1 95 ? 12.973 -9.358 -7.974 1.00 88.50 95 LYS A N 1
ATOM 750 C CA . LYS A 1 95 ? 14.272 -9.447 -7.288 1.00 88.50 95 LYS A CA 1
ATOM 751 C C . LYS A 1 95 ? 15.425 -9.516 -8.281 1.00 88.50 95 LYS A C 1
ATOM 753 O O . LYS A 1 95 ? 16.425 -8.829 -8.079 1.00 88.50 95 LYS A O 1
ATOM 758 N N . LYS A 1 96 ? 15.303 -10.323 -9.341 1.00 88.19 96 LYS A N 1
ATOM 759 C CA . LYS A 1 96 ? 16.310 -10.386 -10.412 1.00 88.19 96 LYS A CA 1
ATOM 760 C C . LYS A 1 96 ? 16.477 -9.025 -11.080 1.00 88.19 96 LYS A C 1
ATOM 762 O O . LYS A 1 96 ? 17.612 -8.584 -11.220 1.00 88.19 96 LYS A O 1
ATOM 767 N N . LEU A 1 97 ? 15.376 -8.349 -11.407 1.00 88.94 97 LEU A N 1
ATOM 768 C CA . LEU A 1 97 ? 15.387 -7.022 -12.023 1.00 88.94 97 LEU A CA 1
ATOM 769 C C . LEU A 1 97 ? 16.113 -5.979 -11.158 1.00 88.94 97 LEU A C 1
ATOM 771 O O . LEU A 1 97 ? 17.075 -5.360 -11.607 1.00 88.94 97 LEU A O 1
ATOM 775 N N . ILE A 1 98 ? 15.716 -5.840 -9.890 1.00 86.38 98 ILE A N 1
ATOM 776 C CA . ILE A 1 98 ? 16.310 -4.874 -8.952 1.00 86.38 98 ILE A CA 1
ATOM 777 C C . ILE A 1 98 ? 17.790 -5.185 -8.688 1.00 86.38 98 ILE A C 1
ATOM 779 O O . ILE A 1 98 ? 18.610 -4.271 -8.613 1.00 86.38 98 ILE A O 1
ATOM 783 N N . ASN A 1 99 ? 18.158 -6.465 -8.575 1.00 84.44 99 ASN A N 1
ATOM 784 C CA . ASN A 1 99 ? 19.553 -6.867 -8.377 1.00 84.44 99 ASN A CA 1
ATOM 785 C C . ASN A 1 99 ? 20.417 -6.640 -9.623 1.00 84.44 99 ASN A C 1
ATOM 787 O O . ASN A 1 99 ? 21.604 -6.352 -9.487 1.00 84.44 99 ASN A O 1
ATOM 791 N N . HIS A 1 100 ? 19.843 -6.779 -10.820 1.00 82.50 100 HIS A N 1
ATOM 792 C CA . HIS A 1 100 ? 20.539 -6.507 -12.075 1.00 82.50 100 HIS A CA 1
ATOM 793 C C . HIS A 1 100 ? 20.816 -5.011 -12.260 1.00 82.50 100 HIS A C 1
ATOM 795 O O . HIS A 1 100 ? 21.809 -4.640 -12.880 1.00 82.50 100 HIS A O 1
ATOM 801 N N . PHE A 1 101 ? 19.995 -4.152 -11.649 1.00 76.94 101 PHE A N 1
ATOM 802 C CA . PHE A 1 101 ? 20.163 -2.706 -11.694 1.00 76.94 101 PHE A CA 1
ATOM 803 C C . PHE A 1 101 ? 20.324 -2.113 -10.285 1.00 76.94 101 PHE A C 1
ATOM 805 O O . PHE A 1 101 ? 19.423 -1.433 -9.809 1.00 76.94 101 PHE A O 1
ATOM 812 N N . PRO A 1 102 ? 21.452 -2.303 -9.571 1.00 66.06 102 PRO A N 1
ATOM 813 C CA . PRO A 1 102 ? 21.587 -1.854 -8.177 1.00 66.06 102 PRO A CA 1
ATOM 814 C C . PRO A 1 102 ? 21.436 -0.337 -7.995 1.00 66.06 102 PRO A C 1
ATOM 816 O O . PRO A 1 102 ? 21.041 0.130 -6.924 1.00 66.06 102 PRO A O 1
ATOM 819 N N . GLN A 1 103 ? 21.730 0.434 -9.050 1.00 68.62 103 GLN A N 1
ATOM 820 C CA . GLN A 1 103 ? 21.508 1.881 -9.082 1.00 68.62 103 GLN A CA 1
ATOM 821 C C . GLN A 1 103 ? 20.015 2.259 -9.103 1.00 68.62 103 GLN A C 1
ATOM 823 O O . GLN A 1 103 ? 19.697 3.389 -8.752 1.00 68.62 103 GLN A O 1
ATOM 828 N N . SER A 1 104 ? 19.102 1.324 -9.415 1.00 68.31 104 SER A N 1
ATOM 829 C CA . SER A 1 104 ? 17.635 1.517 -9.384 1.00 68.31 104 SER A CA 1
ATOM 830 C C . SER A 1 104 ? 17.172 2.081 -8.052 1.00 68.31 104 SER A C 1
ATOM 832 O O . SER A 1 104 ? 16.360 2.994 -7.992 1.00 68.31 104 SER A O 1
ATOM 834 N N . LEU A 1 105 ? 17.744 1.586 -6.956 1.00 74.94 105 LEU A N 1
ATOM 835 C CA . LEU A 1 105 ? 17.367 2.020 -5.619 1.00 74.94 105 LEU A CA 1
ATOM 836 C C . LEU A 1 105 ? 17.892 3.424 -5.287 1.00 74.94 105 LEU A C 1
ATOM 838 O O . LEU A 1 105 ? 17.689 3.880 -4.167 1.00 74.94 105 LEU A O 1
ATOM 842 N N . SER A 1 106 ? 18.619 4.090 -6.182 1.00 82.94 106 SER A N 1
ATOM 843 C CA . SER A 1 106 ? 18.959 5.513 -6.063 1.00 82.94 106 SER A CA 1
ATOM 844 C C . SER A 1 106 ? 17.856 6.424 -6.612 1.00 82.94 106 SER A C 1
ATOM 846 O O . SER A 1 106 ? 17.919 7.628 -6.378 1.00 82.94 106 SER A O 1
ATOM 848 N N . SER A 1 107 ? 16.846 5.866 -7.288 1.00 90.38 107 SER A N 1
ATOM 849 C CA . SER A 1 107 ? 15.634 6.581 -7.682 1.00 90.38 107 SER A CA 1
ATOM 850 C C . SER A 1 107 ? 14.614 6.605 -6.541 1.00 90.38 107 SER A C 1
ATOM 852 O O . SER A 1 107 ? 14.396 5.608 -5.840 1.00 90.38 107 SER A O 1
ATOM 854 N N . TYR A 1 108 ? 13.988 7.770 -6.362 1.00 91.50 108 TYR A N 1
ATOM 855 C CA . TYR A 1 108 ? 12.851 7.947 -5.465 1.00 91.50 108 TYR A CA 1
ATOM 856 C C . TYR A 1 108 ? 11.667 7.080 -5.911 1.00 91.50 108 TYR A C 1
ATOM 858 O O . TYR A 1 108 ? 11.141 6.315 -5.097 1.00 91.50 108 TYR A O 1
ATOM 866 N N . ASP A 1 109 ? 11.299 7.159 -7.190 1.00 90.31 109 ASP A N 1
ATOM 867 C CA . ASP A 1 109 ? 10.116 6.506 -7.748 1.00 90.31 109 ASP A CA 1
ATOM 868 C C . ASP A 1 109 ? 10.256 4.986 -7.688 1.00 90.31 109 ASP A C 1
ATOM 870 O O . ASP A 1 109 ? 9.368 4.301 -7.180 1.00 90.31 109 ASP A O 1
ATOM 874 N N . ILE A 1 110 ? 11.425 4.441 -8.049 1.00 90.88 110 ILE A N 1
ATOM 875 C CA . ILE A 1 110 ? 11.646 2.991 -7.961 1.00 90.88 110 ILE A CA 1
ATOM 876 C C . ILE A 1 110 ? 11.591 2.509 -6.504 1.00 90.88 110 ILE A C 1
ATOM 878 O O . ILE A 1 110 ? 11.030 1.448 -6.224 1.00 90.88 110 ILE A O 1
ATOM 882 N N . CYS A 1 111 ? 12.136 3.271 -5.546 1.00 91.88 111 CYS A N 1
ATOM 883 C CA . CYS A 1 111 ? 12.023 2.904 -4.131 1.00 91.88 111 CYS A CA 1
ATOM 884 C C . CYS A 1 111 ? 10.562 2.855 -3.667 1.00 91.88 111 CYS A C 1
ATOM 886 O O . CYS A 1 111 ? 10.198 1.947 -2.914 1.00 91.88 111 CYS A O 1
ATOM 888 N N . MET A 1 112 ? 9.748 3.824 -4.091 1.00 91.19 112 MET A N 1
ATOM 889 C CA . MET A 1 112 ? 8.333 3.895 -3.734 1.00 91.19 112 MET A CA 1
ATOM 890 C C . MET A 1 112 ? 7.539 2.756 -4.364 1.00 91.19 112 MET A C 1
ATOM 892 O O . MET A 1 112 ? 6.808 2.067 -3.653 1.00 91.19 112 MET A O 1
ATOM 896 N N . GLU A 1 113 ? 7.733 2.486 -5.652 1.00 90.12 113 GLU A N 1
ATOM 897 C CA . GLU A 1 113 ? 6.981 1.435 -6.336 1.00 90.12 113 GLU A CA 1
ATOM 898 C C . GLU A 1 113 ? 7.393 0.037 -5.925 1.00 90.12 113 GLU A C 1
ATOM 900 O O . GLU A 1 113 ? 6.550 -0.844 -5.749 1.00 90.12 113 GLU A O 1
ATOM 905 N N . TYR A 1 114 ? 8.677 -0.168 -5.648 1.00 91.69 114 TYR A N 1
ATOM 906 C CA . TYR A 1 114 ? 9.101 -1.435 -5.085 1.00 91.69 114 TYR A CA 1
ATOM 907 C C . TYR A 1 114 ? 8.538 -1.640 -3.672 1.00 91.69 114 TYR A C 1
ATOM 909 O O . TYR A 1 114 ? 8.156 -2.755 -3.314 1.00 91.69 114 TYR A O 1
ATOM 917 N N . ALA A 1 115 ? 8.417 -0.576 -2.870 1.00 90.62 115 ALA A N 1
ATOM 918 C CA . ALA A 1 115 ? 7.750 -0.663 -1.576 1.00 90.62 115 ALA A CA 1
ATOM 919 C C . ALA A 1 115 ? 6.252 -0.986 -1.721 1.00 90.62 115 ALA A C 1
ATOM 921 O O . ALA A 1 115 ? 5.764 -1.863 -1.008 1.00 90.62 115 ALA A O 1
ATOM 922 N N . ASN A 1 116 ? 5.540 -0.357 -2.663 1.00 88.12 116 ASN A N 1
ATOM 923 C CA . ASN A 1 116 ? 4.135 -0.675 -2.953 1.00 88.12 116 ASN A CA 1
ATOM 924 C C . ASN A 1 116 ? 3.977 -2.156 -3.355 1.00 88.12 116 ASN A C 1
ATOM 926 O O . ASN A 1 116 ? 3.140 -2.870 -2.794 1.00 88.12 116 ASN A O 1
ATOM 930 N N . PHE A 1 117 ? 4.848 -2.656 -4.240 1.00 89.31 117 PHE A N 1
ATOM 931 C CA . PHE A 1 117 ? 4.866 -4.063 -4.636 1.00 89.31 117 PHE A CA 1
ATOM 932 C C . PHE A 1 117 ? 5.059 -4.991 -3.433 1.00 89.31 117 PHE A C 1
ATOM 934 O O . PHE A 1 117 ? 4.244 -5.886 -3.210 1.00 89.31 117 PHE A O 1
ATOM 941 N N . LEU A 1 118 ? 6.091 -4.768 -2.612 1.00 88.12 118 LEU A N 1
ATOM 942 C CA . LEU A 1 118 ? 6.342 -5.599 -1.430 1.00 88.12 118 LEU A CA 1
ATOM 943 C C . LEU A 1 118 ? 5.177 -5.557 -0.432 1.00 88.12 118 LEU A C 1
ATOM 945 O O . LEU A 1 118 ? 4.860 -6.578 0.177 1.00 88.12 118 LEU A O 1
ATOM 949 N N . TYR A 1 119 ? 4.530 -4.401 -0.272 1.00 84.00 119 TYR A N 1
ATOM 950 C CA . TYR A 1 119 ? 3.361 -4.256 0.593 1.00 84.00 119 TYR A CA 1
ATOM 951 C C . TYR A 1 119 ? 2.188 -5.116 0.099 1.00 84.00 119 TYR A C 1
ATOM 953 O O . TYR A 1 119 ? 1.586 -5.835 0.897 1.00 84.00 119 TYR A O 1
ATOM 961 N N . SER A 1 120 ? 1.912 -5.126 -1.211 1.00 83.69 120 SER A N 1
ATOM 962 C CA . SER A 1 120 ? 0.821 -5.924 -1.805 1.00 83.69 120 SER A CA 1
ATOM 963 C C . SER A 1 120 ? 0.945 -7.434 -1.549 1.00 83.69 120 SER A C 1
ATOM 965 O O . SER A 1 120 ? -0.054 -8.146 -1.476 1.00 83.69 120 SER A O 1
ATOM 967 N N . GLN A 1 121 ? 2.168 -7.930 -1.345 1.00 82.62 121 GLN A N 1
ATOM 968 C CA . GLN A 1 121 ? 2.433 -9.346 -1.087 1.00 82.62 121 GLN A CA 1
ATOM 969 C C . GLN A 1 121 ? 2.113 -9.794 0.343 1.00 82.62 121 GLN A C 1
ATOM 971 O O . GLN A 1 121 ? 2.046 -10.996 0.618 1.00 82.62 121 GLN A O 1
ATOM 976 N N . PHE A 1 122 ? 1.962 -8.855 1.282 1.00 75.12 122 PHE A N 1
ATOM 977 C CA . PHE A 1 122 ? 1.964 -9.151 2.718 1.00 75.12 122 PHE A CA 1
ATOM 978 C C . PHE A 1 122 ? 0.836 -10.090 3.165 1.00 75.12 122 PHE A C 1
ATOM 980 O O . PHE A 1 122 ? 0.914 -10.753 4.199 1.00 75.12 122 PHE A O 1
ATOM 987 N N . SER A 1 123 ? -0.229 -10.144 2.385 1.00 67.38 123 SER A N 1
ATOM 988 C CA . SER A 1 123 ? -1.466 -10.816 2.734 1.00 67.38 123 SER A CA 1
ATOM 989 C C . SER A 1 123 ? -1.581 -12.262 2.278 1.00 67.38 123 SER A C 1
ATOM 991 O O . SER A 1 123 ? -2.242 -13.067 2.937 1.00 67.38 123 SER A O 1
ATOM 993 N N . TRP A 1 124 ? -0.927 -12.603 1.172 1.00 74.19 124 TRP A N 1
ATOM 994 C CA . TRP A 1 124 ? -0.979 -13.937 0.584 1.00 74.19 124 TRP A CA 1
ATOM 995 C C . TRP A 1 124 ? 0.334 -14.703 0.753 1.00 74.19 124 TRP A C 1
ATOM 997 O O . TRP A 1 124 ? 0.331 -15.935 0.753 1.00 74.19 124 TRP A O 1
ATOM 1007 N N . LYS A 1 125 ? 1.461 -14.010 0.962 1.00 77.19 125 LYS A N 1
ATOM 1008 C CA . LYS A 1 125 ? 2.764 -14.660 1.125 1.00 77.19 125 LYS A CA 1
ATOM 1009 C C . LYS A 1 125 ? 2.877 -15.346 2.485 1.00 77.19 125 LYS A C 1
ATOM 1011 O O . LYS A 1 125 ? 2.605 -14.769 3.535 1.00 77.19 125 LYS A O 1
ATOM 1016 N N . THR A 1 126 ? 3.340 -16.593 2.478 1.00 72.06 126 THR A N 1
ATOM 1017 C CA . THR A 1 126 ? 3.465 -17.413 3.695 1.00 72.06 126 THR A CA 1
ATOM 1018 C C . THR A 1 126 ? 4.596 -16.963 4.621 1.00 72.06 126 THR A C 1
ATOM 1020 O O . THR A 1 126 ? 4.484 -17.125 5.836 1.00 72.06 126 THR A O 1
ATOM 1023 N N . ASN A 1 127 ? 5.669 -16.391 4.066 1.00 77.12 127 ASN A N 1
ATOM 1024 C CA . ASN A 1 127 ? 6.790 -15.823 4.811 1.00 77.12 127 ASN A CA 1
ATOM 1025 C C . ASN A 1 127 ? 6.991 -14.351 4.430 1.00 77.12 127 ASN A C 1
ATOM 1027 O O . ASN A 1 127 ? 7.418 -14.037 3.319 1.00 77.12 127 ASN A O 1
ATOM 1031 N N . THR A 1 128 ? 6.701 -13.457 5.373 1.00 75.38 128 THR A N 1
ATOM 1032 C CA . THR A 1 128 ? 6.774 -12.002 5.190 1.00 75.38 128 THR A CA 1
ATOM 1033 C C . THR A 1 128 ? 7.940 -11.352 5.938 1.00 75.38 128 THR A C 1
ATOM 1035 O O . THR A 1 128 ? 8.059 -10.129 5.916 1.00 75.38 128 THR A O 1
ATOM 1038 N N . GLY A 1 129 ? 8.832 -12.133 6.565 1.00 78.12 129 GLY A N 1
ATOM 1039 C CA . GLY A 1 129 ? 9.951 -11.602 7.358 1.00 78.12 129 GLY A CA 1
ATOM 1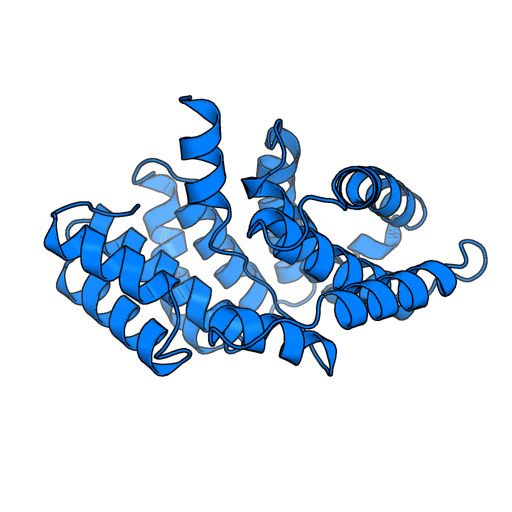040 C C . GLY A 1 129 ? 10.828 -10.620 6.575 1.00 78.12 129 GLY A C 1
ATOM 1041 O O . GLY A 1 129 ? 11.096 -9.514 7.042 1.00 78.12 129 GLY A O 1
ATOM 1042 N N . ASP A 1 130 ? 11.182 -10.973 5.339 1.00 80.69 130 ASP A N 1
ATOM 1043 C CA . ASP A 1 130 ? 11.967 -10.106 4.454 1.00 80.69 130 ASP A CA 1
ATOM 1044 C C . ASP A 1 130 ? 11.237 -8.804 4.099 1.00 80.69 130 ASP A C 1
ATOM 1046 O O . ASP A 1 130 ? 11.857 -7.742 4.048 1.00 80.69 130 ASP A O 1
ATOM 1050 N N . ILE A 1 131 ? 9.921 -8.869 3.868 1.00 82.56 131 ILE A N 1
ATOM 1051 C CA . ILE A 1 131 ? 9.087 -7.701 3.544 1.00 82.56 131 ILE A CA 1
ATOM 1052 C C . ILE A 1 131 ? 9.063 -6.742 4.737 1.00 82.56 131 ILE A C 1
ATOM 1054 O O . ILE A 1 131 ? 9.305 -5.545 4.570 1.00 82.56 131 ILE A O 1
ATOM 1058 N N . ILE A 1 132 ? 8.857 -7.281 5.945 1.00 82.12 132 ILE A N 1
ATOM 1059 C CA . ILE A 1 132 ? 8.805 -6.507 7.192 1.00 82.12 132 ILE A CA 1
ATOM 1060 C C . ILE A 1 132 ? 10.090 -5.708 7.403 1.00 82.12 132 ILE A C 1
ATOM 1062 O O . ILE A 1 132 ? 10.042 -4.556 7.834 1.00 82.12 132 ILE A O 1
ATOM 1066 N N . MET A 1 133 ? 11.235 -6.311 7.081 1.00 83.75 133 MET A N 1
ATOM 1067 C CA . MET A 1 133 ? 12.540 -5.675 7.235 1.00 83.75 133 MET A CA 1
ATOM 1068 C C . MET A 1 133 ? 12.845 -4.671 6.116 1.00 83.75 133 MET A C 1
ATOM 1070 O O . MET A 1 133 ? 13.432 -3.622 6.382 1.00 83.75 133 MET A O 1
ATOM 1074 N N . LYS A 1 134 ? 12.447 -4.960 4.870 1.00 88.25 134 LYS A N 1
ATOM 1075 C CA . LYS A 1 134 ? 12.769 -4.127 3.699 1.00 88.25 134 LYS A CA 1
ATOM 1076 C C . LYS A 1 134 ? 11.903 -2.877 3.574 1.00 88.25 134 LYS A C 1
ATOM 1078 O O . LYS A 1 134 ? 12.439 -1.826 3.230 1.00 88.25 134 LYS A O 1
ATOM 1083 N N . LEU A 1 135 ? 10.604 -2.953 3.874 1.00 88.25 135 LEU A N 1
ATOM 1084 C CA . LEU A 1 135 ? 9.677 -1.825 3.700 1.00 88.25 135 LEU A CA 1
ATOM 1085 C C . LEU A 1 135 ? 10.138 -0.544 4.426 1.00 88.25 135 LEU A C 1
ATOM 1087 O O . LEU A 1 135 ? 10.248 0.498 3.773 1.00 88.25 135 LEU A O 1
ATOM 1091 N N . PRO A 1 136 ? 10.506 -0.576 5.727 1.00 90.44 136 PRO A N 1
ATOM 1092 C CA . PRO A 1 136 ? 11.019 0.611 6.408 1.00 90.44 136 PRO A CA 1
ATOM 1093 C C . PRO A 1 136 ? 12.301 1.178 5.798 1.00 90.44 136 PRO A C 1
ATOM 1095 O O . PRO A 1 136 ? 12.521 2.387 5.860 1.00 90.44 136 PRO A O 1
ATOM 1098 N N . ILE A 1 137 ? 13.159 0.323 5.235 1.00 92.81 137 ILE A N 1
ATOM 1099 C CA . ILE A 1 137 ? 14.411 0.744 4.597 1.00 92.81 137 ILE A CA 1
ATOM 1100 C C . ILE A 1 137 ? 14.100 1.505 3.306 1.00 92.81 137 ILE A C 1
ATOM 1102 O O . ILE A 1 137 ? 14.634 2.596 3.112 1.00 92.81 137 ILE A O 1
ATOM 1106 N N . LEU A 1 138 ? 13.206 0.973 2.466 1.00 93.06 138 LEU A N 1
ATOM 1107 C CA . LEU A 1 138 ? 12.813 1.601 1.202 1.00 93.06 138 LEU A CA 1
ATOM 1108 C C . LEU A 1 138 ? 12.141 2.959 1.422 1.00 93.06 138 LEU A C 1
ATOM 1110 O O . LEU A 1 138 ? 12.581 3.946 0.840 1.00 93.06 138 LEU A O 1
ATOM 1114 N N . TYR A 1 139 ? 11.161 3.054 2.327 1.00 93.50 139 TYR A N 1
ATOM 1115 C CA . TYR A 1 139 ? 10.487 4.330 2.600 1.00 93.50 139 TYR A CA 1
ATOM 1116 C C . TYR A 1 139 ? 11.427 5.392 3.181 1.00 93.50 139 TYR A C 1
ATOM 1118 O O . TYR A 1 139 ? 11.364 6.561 2.798 1.00 93.50 139 TYR A O 1
ATOM 1126 N N . ARG A 1 140 ? 12.345 5.007 4.078 1.00 94.56 140 ARG A N 1
ATOM 1127 C CA . ARG A 1 140 ? 13.366 5.936 4.593 1.00 94.56 140 ARG A CA 1
ATOM 1128 C C . ARG A 1 140 ? 14.333 6.374 3.499 1.00 94.56 140 ARG A C 1
ATOM 1130 O O . ARG A 1 140 ? 14.704 7.546 3.463 1.00 94.56 140 ARG A O 1
ATOM 1137 N N . LYS A 1 141 ? 14.719 5.463 2.602 1.00 94.94 141 LYS A N 1
ATOM 1138 C CA . LYS A 1 141 ? 15.573 5.788 1.458 1.00 94.94 141 LYS A CA 1
ATOM 1139 C C . LYS A 1 141 ? 14.872 6.767 0.517 1.00 94.94 141 LYS A C 1
ATOM 1141 O O . LYS A 1 141 ? 15.436 7.824 0.254 1.00 94.94 141 LYS A O 1
ATOM 1146 N N . ALA A 1 142 ? 13.631 6.492 0.120 1.00 94.12 142 ALA A N 1
ATOM 1147 C CA . ALA A 1 142 ? 12.820 7.399 -0.691 1.00 94.12 142 ALA A CA 1
ATOM 1148 C C . ALA A 1 142 ? 12.691 8.786 -0.034 1.00 94.12 142 ALA A C 1
ATOM 1150 O O . ALA A 1 142 ? 12.972 9.801 -0.666 1.00 94.12 142 ALA A O 1
ATOM 1151 N N . SER A 1 143 ? 12.398 8.846 1.270 1.00 95.06 143 SER A N 1
ATOM 1152 C CA . SER A 1 143 ? 12.359 10.114 2.016 1.00 95.06 143 SER A CA 1
ATOM 1153 C C . SER A 1 143 ? 13.697 10.870 1.996 1.00 95.06 143 SER A C 1
ATOM 1155 O O . SER A 1 143 ? 13.713 12.097 1.934 1.00 95.06 143 SER A O 1
ATOM 1157 N N . SER A 1 144 ? 14.831 10.161 2.020 1.00 95.25 144 SER A N 1
ATOM 1158 C CA . SER A 1 144 ? 16.155 10.792 1.932 1.00 95.25 144 SER A CA 1
ATOM 1159 C C . SER A 1 144 ? 16.480 11.333 0.535 1.00 95.25 144 SER A C 1
ATOM 1161 O O . SER A 1 144 ? 17.173 12.347 0.434 1.00 95.25 144 SER A O 1
ATOM 1163 N N . LEU A 1 145 ? 15.956 10.684 -0.511 1.00 94.19 145 LEU A N 1
ATOM 1164 C CA . LEU A 1 145 ? 16.132 11.061 -1.916 1.00 94.19 145 LEU A CA 1
ATOM 1165 C C . LEU A 1 145 ? 15.249 12.258 -2.300 1.00 94.19 145 LEU A C 1
ATOM 1167 O O . LEU A 1 145 ? 15.684 13.111 -3.067 1.00 94.19 145 LEU A O 1
ATOM 1171 N N . ASN A 1 146 ? 14.051 12.374 -1.717 1.00 92.31 146 ASN A N 1
ATOM 1172 C CA . ASN A 1 146 ? 13.152 13.512 -1.913 1.00 92.31 146 ASN A CA 1
ATOM 1173 C C . ASN A 1 146 ? 12.617 14.041 -0.573 1.00 92.31 146 ASN A C 1
ATOM 1175 O O . ASN A 1 146 ? 11.540 13.666 -0.113 1.00 92.31 146 ASN A O 1
ATOM 1179 N N . LYS A 1 147 ? 13.375 14.952 0.050 1.00 89.50 147 LYS A N 1
ATOM 1180 C CA . LYS A 1 147 ? 13.084 15.476 1.399 1.00 89.50 147 LYS A CA 1
ATOM 1181 C C . LYS A 1 147 ? 11.808 16.314 1.494 1.00 89.50 147 LYS A C 1
ATOM 1183 O O . LYS A 1 147 ? 11.281 16.477 2.590 1.00 89.50 147 LYS A O 1
ATOM 1188 N N . ASN A 1 148 ? 11.342 16.869 0.375 1.00 90.38 148 ASN A N 1
ATOM 1189 C CA . ASN A 1 148 ? 10.147 17.711 0.342 1.00 90.38 148 ASN A CA 1
ATOM 1190 C C . ASN A 1 148 ? 8.866 16.882 0.204 1.00 90.38 148 ASN A C 1
ATOM 1192 O O . ASN A 1 148 ? 7.790 17.369 0.547 1.00 90.38 148 ASN A O 1
ATOM 1196 N N . ASN A 1 149 ? 8.976 15.640 -0.278 1.00 90.94 149 ASN A N 1
ATOM 1197 C CA . ASN A 1 149 ? 7.842 14.743 -0.397 1.00 90.94 149 ASN A CA 1
ATOM 1198 C C . ASN A 1 149 ? 7.608 13.992 0.927 1.00 90.94 149 ASN A C 1
ATOM 1200 O O . ASN A 1 149 ? 8.475 13.277 1.435 1.00 90.94 149 ASN A O 1
ATOM 1204 N N . THR A 1 150 ? 6.414 14.163 1.493 1.00 93.44 150 THR A N 1
ATOM 1205 C CA . THR A 1 150 ? 6.011 13.550 2.765 1.00 93.44 150 THR A CA 1
ATOM 1206 C C . THR A 1 150 ? 5.438 12.142 2.624 1.00 93.44 150 THR A C 1
ATOM 1208 O O . THR A 1 150 ? 5.322 11.435 3.629 1.00 93.44 150 THR A O 1
ATOM 1211 N N . ASP A 1 151 ? 5.116 11.711 1.405 1.00 92.50 151 ASP A N 1
ATOM 1212 C CA . ASP A 1 151 ? 4.441 10.445 1.118 1.00 92.50 151 ASP A CA 1
ATOM 1213 C C . ASP A 1 151 ? 5.174 9.221 1.673 1.00 92.50 151 ASP A C 1
ATOM 1215 O O . ASP A 1 151 ? 4.520 8.388 2.305 1.00 92.50 151 ASP A O 1
ATOM 1219 N N . PRO A 1 152 ? 6.514 9.090 1.551 1.00 94.00 152 PRO A N 1
ATOM 1220 C CA . PRO A 1 152 ? 7.198 7.902 2.054 1.00 94.00 152 PRO A CA 1
ATOM 1221 C C . PRO A 1 152 ? 7.049 7.741 3.569 1.00 94.00 152 PRO A C 1
ATOM 1223 O O . PRO A 1 152 ? 6.880 6.632 4.071 1.00 94.00 152 PRO A O 1
ATOM 1226 N N . LEU A 1 153 ? 7.095 8.848 4.318 1.00 95.12 153 LEU A N 1
ATOM 1227 C CA . LEU A 1 153 ? 6.972 8.811 5.775 1.00 95.12 153 LEU A CA 1
ATOM 1228 C C . LEU A 1 153 ? 5.526 8.584 6.219 1.00 95.12 153 LEU A C 1
ATOM 1230 O O . LEU A 1 153 ? 5.313 7.876 7.205 1.00 95.12 153 LEU A O 1
ATOM 1234 N N . ALA A 1 154 ? 4.552 9.121 5.482 1.00 94.44 154 ALA A N 1
ATOM 1235 C CA . ALA A 1 154 ? 3.138 8.826 5.691 1.00 94.44 154 ALA A CA 1
ATOM 1236 C C . ALA A 1 154 ? 2.836 7.339 5.425 1.00 94.44 154 ALA A C 1
ATOM 1238 O O . ALA A 1 154 ? 2.263 6.658 6.269 1.00 94.44 154 ALA A O 1
ATOM 1239 N N . LYS A 1 155 ? 3.317 6.770 4.315 1.00 92.06 155 LYS A N 1
ATOM 1240 C CA . LYS A 1 155 ? 3.180 5.329 4.044 1.00 92.06 155 LYS A CA 1
ATOM 1241 C C . LYS A 1 155 ? 3.900 4.465 5.076 1.00 92.06 155 LYS A C 1
ATOM 1243 O O . LYS A 1 155 ? 3.381 3.427 5.487 1.00 92.06 155 LYS A O 1
ATOM 1248 N N . LEU A 1 156 ? 5.055 4.911 5.570 1.00 91.88 156 LEU A N 1
ATOM 1249 C CA . LEU A 1 156 ? 5.765 4.231 6.650 1.00 91.88 156 LEU A CA 1
ATOM 1250 C C . LEU A 1 156 ? 4.979 4.241 7.971 1.00 91.88 156 LEU A C 1
ATOM 1252 O O . LEU A 1 156 ? 5.003 3.242 8.694 1.00 91.88 156 LEU A O 1
ATOM 1256 N N . SER A 1 157 ? 4.282 5.331 8.314 1.00 91.88 157 SER A N 1
ATOM 1257 C CA . SER A 1 157 ? 3.445 5.346 9.521 1.00 91.88 157 SER A CA 1
ATOM 1258 C C . SER A 1 157 ? 2.271 4.382 9.390 1.00 91.88 157 SER A C 1
ATOM 1260 O O . SER A 1 157 ? 2.009 3.624 10.324 1.00 91.88 157 SER A O 1
ATOM 1262 N N . ILE A 1 158 ? 1.632 4.343 8.219 1.00 89.81 158 ILE A N 1
ATOM 1263 C CA . ILE A 1 158 ? 0.563 3.391 7.911 1.00 89.81 158 ILE A CA 1
ATOM 1264 C C . ILE A 1 158 ? 1.079 1.951 8.019 1.00 89.81 158 ILE A C 1
ATOM 1266 O O . ILE A 1 158 ? 0.448 1.113 8.666 1.00 89.81 158 ILE A O 1
ATOM 1270 N N . TRP A 1 159 ? 2.267 1.671 7.475 1.00 87.06 159 TRP A N 1
ATOM 1271 C CA . TRP A 1 159 ? 2.922 0.375 7.635 1.00 87.06 159 TRP A CA 1
ATOM 1272 C C . TRP A 1 159 ? 3.082 -0.003 9.112 1.00 87.06 159 TRP A C 1
ATOM 1274 O O . TRP A 1 159 ? 2.675 -1.099 9.499 1.00 87.06 159 TRP A O 1
ATOM 1284 N N . TYR A 1 160 ? 3.593 0.896 9.959 1.00 86.62 160 TYR A N 1
ATOM 1285 C CA . TYR A 1 160 ? 3.735 0.611 11.390 1.00 86.62 160 TYR A CA 1
ATOM 1286 C C . TYR A 1 160 ? 2.405 0.341 12.090 1.00 86.62 160 TYR A C 1
ATOM 1288 O O . TYR A 1 160 ? 2.359 -0.534 12.955 1.00 86.62 160 TYR A O 1
ATOM 1296 N N . ILE A 1 161 ? 1.326 1.030 11.708 1.00 85.38 161 ILE A N 1
ATOM 1297 C CA . ILE A 1 161 ? -0.013 0.699 12.208 1.00 85.38 161 ILE A CA 1
ATOM 1298 C C . ILE A 1 161 ? -0.367 -0.739 11.802 1.00 85.38 161 ILE A C 1
ATOM 1300 O O . ILE A 1 161 ? -0.713 -1.546 12.669 1.00 85.38 161 ILE A O 1
ATOM 1304 N N . SER A 1 162 ? -0.236 -1.063 10.511 1.00 79.31 162 SER A N 1
ATOM 1305 C CA . SER A 1 162 ? -0.657 -2.348 9.934 1.00 79.31 162 SER A CA 1
ATOM 1306 C C . SER A 1 162 ? 0.136 -3.554 10.448 1.00 79.31 162 SER A C 1
ATOM 1308 O O . SER A 1 162 ? -0.441 -4.601 10.727 1.00 79.31 162 SER A O 1
ATOM 1310 N N . ALA A 1 163 ? 1.445 -3.399 10.652 1.00 71.50 163 ALA A N 1
ATOM 1311 C CA . ALA A 1 163 ? 2.327 -4.457 11.139 1.00 71.50 163 ALA A CA 1
ATOM 1312 C C . ALA A 1 163 ? 2.162 -4.729 12.646 1.00 71.50 163 ALA A C 1
ATOM 1314 O O . ALA A 1 163 ? 2.640 -5.741 13.163 1.00 71.50 163 ALA A O 1
ATOM 1315 N N . SER A 1 164 ? 1.507 -3.821 13.373 1.00 61.56 164 SER A N 1
ATOM 1316 C CA . SER A 1 164 ? 1.372 -3.898 14.822 1.00 61.56 164 SER A CA 1
ATOM 1317 C C . SER A 1 164 ? 0.068 -4.608 15.231 1.00 61.56 164 SER A C 1
ATOM 1319 O O . SER A 1 164 ? -1.043 -4.065 15.190 1.00 61.56 164 SER A O 1
ATOM 1321 N N . ASN A 1 165 ? 0.199 -5.863 15.679 1.00 53.56 165 ASN A N 1
ATOM 1322 C CA . ASN A 1 165 ? -0.905 -6.598 16.321 1.00 53.56 165 ASN A CA 1
ATOM 1323 C C . ASN A 1 165 ? -1.317 -5.974 17.671 1.00 53.56 165 ASN A C 1
ATOM 1325 O O . ASN A 1 165 ? -2.399 -6.255 18.174 1.00 53.56 165 ASN A O 1
ATOM 1329 N N . TYR A 1 166 ? -0.469 -5.112 18.235 1.00 46.75 166 TYR A N 1
ATOM 1330 C CA . TYR A 1 166 ? -0.660 -4.398 19.495 1.00 46.75 166 TYR A CA 1
ATOM 1331 C C . TYR A 1 166 ? -0.224 -2.945 19.324 1.00 46.75 166 TYR A C 1
ATOM 1333 O O . TYR A 1 166 ? 0.586 -2.653 18.451 1.00 46.75 166 TYR A O 1
ATOM 1341 N N . THR A 1 167 ? -0.701 -2.041 20.178 1.00 51.34 167 THR A N 1
ATOM 1342 C CA . THR A 1 167 ? -0.176 -0.675 20.291 1.00 51.34 167 THR A CA 1
ATOM 1343 C C . THR A 1 167 ? 1.290 -0.725 20.730 1.00 51.34 167 THR A C 1
ATOM 1345 O O . THR A 1 167 ? 1.618 -0.649 21.911 1.00 51.34 167 THR A O 1
ATOM 1348 N N . THR A 1 168 ? 2.225 -0.886 19.793 1.00 54.59 168 THR A N 1
ATOM 1349 C CA . THR A 1 168 ? 3.645 -0.729 20.108 1.00 54.59 168 THR A CA 1
ATOM 1350 C C . THR A 1 168 ? 3.887 0.754 20.346 1.00 54.59 168 THR A C 1
ATOM 1352 O O . THR A 1 168 ? 4.085 1.519 19.400 1.00 54.59 168 THR A O 1
ATOM 1355 N N . SER A 1 169 ? 3.832 1.155 21.619 1.00 62.94 169 SER A N 1
ATOM 1356 C CA . SER A 1 169 ? 3.998 2.532 22.103 1.00 62.94 169 SER A CA 1
ATOM 1357 C C . SER A 1 169 ? 5.179 3.260 21.454 1.00 62.94 169 SER A C 1
ATOM 1359 O O . SER A 1 169 ? 5.090 4.457 21.188 1.00 62.94 169 SER A O 1
ATOM 1361 N N . ASN A 1 170 ? 6.236 2.519 21.117 1.00 74.62 170 ASN A N 1
ATOM 1362 C CA . ASN A 1 170 ? 7.460 3.003 20.480 1.00 74.62 170 ASN A CA 1
ATOM 1363 C C . ASN A 1 170 ? 7.229 3.748 19.154 1.00 74.62 170 ASN A C 1
ATOM 1365 O O . ASN A 1 170 ? 7.990 4.659 18.837 1.00 74.62 170 ASN A O 1
ATOM 1369 N N . TRP A 1 171 ? 6.184 3.406 18.394 1.00 85.12 171 TRP A N 1
ATOM 1370 C CA . TRP A 1 171 ? 5.895 4.051 17.106 1.00 85.12 171 TRP A CA 1
ATOM 1371 C C . TRP A 1 171 ? 4.754 5.064 17.176 1.00 85.12 171 TRP A C 1
ATOM 1373 O O . TRP A 1 171 ? 4.584 5.834 16.236 1.00 85.12 171 TRP A O 1
ATOM 1383 N N . ASN A 1 172 ? 4.009 5.138 18.285 1.00 87.94 172 ASN A N 1
ATOM 1384 C CA . ASN A 1 172 ? 2.848 6.028 18.410 1.00 87.94 172 ASN A CA 1
ATOM 1385 C C . ASN A 1 172 ? 3.209 7.500 18.178 1.00 87.94 172 ASN A C 1
ATOM 1387 O O . ASN A 1 172 ? 2.442 8.223 17.547 1.00 87.94 172 ASN A O 1
ATOM 1391 N N . GLY A 1 173 ? 4.368 7.942 18.678 1.00 90.00 173 GLY A N 1
ATOM 1392 C CA . GLY A 1 173 ? 4.853 9.305 18.454 1.00 90.00 173 GLY A CA 1
ATOM 1393 C C . GLY A 1 173 ? 5.096 9.585 16.970 1.00 90.00 173 GLY A C 1
ATOM 1394 O O . GLY A 1 173 ? 4.603 10.579 16.444 1.00 90.00 173 GLY A O 1
ATOM 1395 N N . PHE A 1 174 ? 5.777 8.667 16.278 1.00 92.94 174 PHE A N 1
ATOM 1396 C CA . PHE A 1 174 ? 6.009 8.767 14.837 1.00 92.94 174 PHE A CA 1
ATOM 1397 C C . PHE A 1 174 ? 4.696 8.721 14.042 1.00 92.94 174 PHE A C 1
ATOM 1399 O O . PHE A 1 174 ? 4.487 9.554 13.168 1.00 92.94 174 PHE A O 1
ATOM 1406 N N . ILE A 1 175 ? 3.784 7.806 14.379 1.00 92.75 175 ILE A N 1
ATOM 1407 C CA . ILE A 1 175 ? 2.483 7.673 13.712 1.00 92.75 175 ILE A CA 1
ATOM 1408 C C . ILE A 1 175 ? 1.677 8.971 13.828 1.00 92.75 175 ILE A C 1
ATOM 1410 O O . ILE A 1 175 ? 1.209 9.497 12.821 1.00 92.75 175 ILE A O 1
ATOM 1414 N N . LYS A 1 176 ? 1.563 9.540 15.031 1.00 94.06 176 LYS A N 1
ATOM 1415 C CA . LYS A 1 176 ? 0.855 10.814 15.238 1.00 94.06 176 LYS A CA 1
ATOM 1416 C C . LYS A 1 176 ? 1.533 11.980 14.515 1.00 94.06 176 LYS A C 1
ATOM 1418 O O . LYS A 1 176 ? 0.844 12.836 13.977 1.00 94.06 176 LYS A O 1
ATOM 1423 N N . LEU A 1 177 ? 2.866 11.998 14.452 1.00 95.75 177 LEU A N 1
ATOM 1424 C CA . LEU A 1 177 ? 3.614 13.036 13.736 1.00 95.75 177 LEU A CA 1
ATOM 1425 C C . LEU A 1 177 ? 3.293 13.057 12.232 1.00 95.75 177 LEU A C 1
ATOM 1427 O O . LEU A 1 177 ? 3.245 14.129 11.638 1.00 95.75 177 LEU A O 1
ATOM 1431 N N . GLN A 1 178 ? 3.068 11.890 11.622 1.00 95.81 178 GLN A N 1
ATOM 1432 C CA . GLN A 1 178 ? 2.782 11.781 10.186 1.00 95.81 178 GLN A CA 1
ATOM 1433 C C . GLN A 1 178 ? 1.294 11.916 9.827 1.00 95.81 178 GLN A C 1
ATOM 1435 O O . GLN A 1 178 ? 0.963 11.973 8.648 1.00 95.81 178 GLN A O 1
ATOM 1440 N N . GLU A 1 179 ? 0.398 12.008 10.813 1.00 95.81 179 GLU A N 1
ATOM 1441 C CA . GLU A 1 179 ? -1.061 12.063 10.624 1.00 95.81 179 GLU A CA 1
ATOM 1442 C C . GLU A 1 179 ? -1.495 13.167 9.646 1.00 95.81 179 GLU A C 1
ATOM 1444 O O . GLU A 1 179 ? -2.284 12.929 8.734 1.00 95.81 179 GLU A O 1
ATOM 1449 N N . ALA A 1 180 ? -0.914 14.364 9.773 1.00 95.56 180 ALA A N 1
ATOM 1450 C CA . ALA A 1 180 ? -1.237 15.507 8.917 1.00 95.56 180 ALA A CA 1
ATOM 1451 C C . ALA A 1 180 ? -0.797 15.331 7.451 1.00 95.56 180 ALA A C 1
ATOM 1453 O O . ALA A 1 180 ? -1.226 16.092 6.587 1.00 95.56 180 ALA A O 1
ATOM 1454 N N . ASN A 1 181 ? 0.070 14.357 7.161 1.00 95.12 181 ASN A N 1
ATOM 1455 C CA . ASN A 1 181 ? 0.535 14.085 5.804 1.00 95.12 181 ASN A CA 1
ATOM 1456 C C . ASN A 1 181 ? -0.389 13.117 5.051 1.00 95.12 181 ASN A C 1
ATOM 1458 O O . ASN A 1 181 ? -0.285 13.032 3.834 1.00 95.12 181 ASN A O 1
ATOM 1462 N N . ILE A 1 182 ? -1.329 12.448 5.730 1.00 94.00 182 ILE A N 1
ATOM 1463 C CA . ILE A 1 182 ? -2.263 11.506 5.091 1.00 94.00 182 ILE A CA 1
ATOM 1464 C C . ILE A 1 182 ? -3.167 12.210 4.076 1.00 94.00 182 ILE A C 1
ATOM 1466 O O . ILE A 1 182 ? -3.391 11.691 2.990 1.00 94.00 182 ILE A O 1
ATOM 1470 N N . SER A 1 183 ? -3.631 13.425 4.379 1.00 93.31 183 SER A N 1
ATOM 1471 C CA . SER A 1 183 ? -4.489 14.202 3.473 1.00 93.31 183 SER A CA 1
ATOM 1472 C C . SER A 1 183 ? -3.793 14.663 2.188 1.00 93.31 183 SER A C 1
ATOM 1474 O O . SER A 1 183 ? -4.477 15.098 1.264 1.00 93.31 183 SER A O 1
ATOM 1476 N N . LYS A 1 184 ? -2.457 14.581 2.120 1.00 93.06 184 LYS A N 1
ATOM 1477 C CA . LYS A 1 184 ? -1.656 14.961 0.945 1.00 93.06 184 LYS A CA 1
ATOM 1478 C C . LYS A 1 184 ? -1.458 13.812 -0.043 1.00 93.06 184 LYS A C 1
ATOM 1480 O O . LYS A 1 184 ? -1.043 14.065 -1.167 1.00 93.06 184 LYS A O 1
ATOM 1485 N N . LEU A 1 185 ? -1.741 12.582 0.384 1.00 90.25 185 LEU A N 1
ATOM 1486 C CA . LEU A 1 185 ? -1.642 11.397 -0.459 1.00 90.25 185 LEU A CA 1
ATOM 1487 C C . LEU A 1 185 ? -2.698 11.440 -1.577 1.00 90.25 185 LEU A C 1
ATOM 1489 O O . LEU A 1 185 ? -3.715 12.135 -1.464 1.00 90.25 185 LEU A O 1
ATOM 1493 N N . ASN A 1 186 ? -2.479 10.658 -2.637 1.00 87.88 186 ASN A N 1
ATOM 1494 C CA . ASN A 1 186 ? -3.520 10.377 -3.632 1.00 87.88 186 ASN A CA 1
ATOM 1495 C C . ASN A 1 186 ? -4.732 9.691 -2.973 1.00 87.88 186 ASN A C 1
ATOM 1497 O O . ASN A 1 186 ? -4.646 9.211 -1.844 1.00 87.88 186 ASN A O 1
ATOM 1501 N N . ASP A 1 187 ? -5.864 9.629 -3.667 1.00 89.94 187 ASP A N 1
ATOM 1502 C CA . ASP A 1 187 ? -7.120 9.186 -3.057 1.00 89.94 187 ASP A CA 1
ATOM 1503 C C . ASP A 1 187 ? -7.099 7.728 -2.579 1.00 89.94 187 ASP A C 1
ATOM 1505 O O . ASP A 1 187 ? -7.608 7.445 -1.494 1.00 89.94 187 ASP A O 1
ATOM 1509 N N . VAL A 1 188 ? -6.428 6.823 -3.295 1.00 85.69 188 VAL A N 1
ATOM 1510 C CA . VAL A 1 188 ? -6.273 5.420 -2.878 1.00 85.69 188 VAL A CA 1
ATOM 1511 C C . VAL A 1 188 ? -5.447 5.305 -1.594 1.00 85.69 188 VAL A C 1
ATOM 1513 O O . VAL A 1 188 ? -5.848 4.644 -0.631 1.00 85.69 188 VAL A O 1
ATOM 1516 N N . ASP A 1 189 ? -4.293 5.960 -1.540 1.00 86.62 189 ASP A N 1
ATOM 1517 C CA . ASP A 1 189 ? -3.408 5.927 -0.378 1.00 86.62 189 ASP A CA 1
ATOM 1518 C C . ASP A 1 189 ? -3.992 6.694 0.814 1.00 86.62 189 ASP A C 1
ATOM 1520 O O . ASP A 1 189 ? -3.860 6.263 1.960 1.00 86.62 189 ASP A O 1
ATOM 1524 N N . LYS A 1 190 ? -4.684 7.804 0.552 1.00 92.31 190 LYS A N 1
ATOM 1525 C CA . LYS A 1 190 ? -5.409 8.603 1.545 1.00 92.31 190 LYS A CA 1
ATOM 1526 C C . LYS A 1 190 ? -6.542 7.795 2.165 1.00 92.31 190 LYS A C 1
ATOM 1528 O O . LYS A 1 190 ? -6.648 7.752 3.388 1.00 92.31 190 LYS A O 1
ATOM 1533 N N . PHE A 1 191 ? -7.331 7.099 1.348 1.00 92.25 191 PHE A N 1
ATOM 1534 C CA . PHE A 1 191 ? -8.380 6.192 1.803 1.00 92.25 191 PHE A CA 1
ATOM 1535 C C . PHE A 1 191 ? -7.828 5.099 2.721 1.00 92.25 191 PHE A C 1
ATOM 1537 O O . PHE A 1 191 ? -8.278 4.957 3.860 1.00 92.25 191 PHE A O 1
ATOM 1544 N N . ASN A 1 192 ? -6.793 4.383 2.278 1.00 87.94 192 ASN A N 1
ATOM 1545 C CA . ASN A 1 192 ? -6.134 3.364 3.095 1.00 87.94 192 ASN A CA 1
ATOM 1546 C C . ASN A 1 192 ? -5.529 3.946 4.378 1.00 87.94 192 ASN A C 1
ATOM 1548 O O . ASN A 1 192 ? -5.642 3.351 5.452 1.00 87.94 192 ASN A O 1
ATOM 1552 N N . GLY A 1 193 ? -4.907 5.122 4.284 1.00 91.88 193 GLY A N 1
ATOM 1553 C CA . GLY A 1 193 ? -4.373 5.849 5.425 1.00 91.88 193 GLY A CA 1
ATOM 1554 C C . GLY A 1 193 ? -5.457 6.147 6.452 1.00 91.88 193 GLY A C 1
ATOM 1555 O O . GLY A 1 193 ? -5.294 5.813 7.622 1.00 91.88 193 GLY A O 1
ATOM 1556 N N . TYR A 1 194 ? -6.597 6.685 6.029 1.00 95.06 194 TYR A N 1
ATOM 1557 C CA . TYR A 1 194 ? -7.728 6.944 6.914 1.00 95.06 194 TYR A CA 1
ATOM 1558 C C . TYR A 1 194 ? -8.268 5.672 7.576 1.00 95.06 194 TYR A C 1
ATOM 1560 O O . TYR A 1 194 ? -8.491 5.671 8.785 1.00 95.06 194 TYR A O 1
ATOM 1568 N N . LEU A 1 195 ? -8.372 4.553 6.862 1.00 91.81 195 LEU A N 1
ATOM 1569 C CA . LEU A 1 195 ? -8.810 3.280 7.454 1.00 91.81 195 LEU A CA 1
ATOM 1570 C C . LEU A 1 195 ? -7.846 2.804 8.546 1.00 91.81 195 LEU A C 1
ATOM 1572 O O . LEU A 1 195 ? -8.265 2.458 9.654 1.00 91.81 195 LEU A O 1
ATOM 1576 N N . TRP A 1 196 ? -6.541 2.862 8.283 1.00 90.38 196 TRP A N 1
ATOM 1577 C CA . TRP A 1 196 ? -5.538 2.488 9.275 1.00 90.38 196 TRP A CA 1
ATOM 1578 C C . TRP A 1 196 ? -5.496 3.448 10.462 1.00 90.38 196 TRP A C 1
ATOM 1580 O O . TRP A 1 196 ? -5.392 2.992 11.601 1.00 90.38 196 TRP A O 1
ATOM 1590 N N . TYR A 1 197 ? -5.624 4.756 10.244 1.00 93.12 197 TYR A N 1
ATOM 1591 C CA . TYR A 1 197 ? -5.684 5.725 11.339 1.00 93.12 197 TYR A CA 1
ATOM 1592 C C . TYR A 1 197 ? -6.963 5.579 12.171 1.00 93.12 197 TYR A C 1
ATOM 1594 O O . TYR A 1 197 ? -6.899 5.720 13.394 1.00 93.12 197 TYR A O 1
ATOM 1602 N N . SER A 1 198 ? -8.088 5.204 11.556 1.00 93.12 198 SER A N 1
ATOM 1603 C CA . SER A 1 198 ? -9.304 4.822 12.278 1.00 93.12 198 SER A CA 1
ATOM 1604 C C . SER A 1 198 ? -9.018 3.666 13.241 1.00 93.12 198 SER A C 1
ATOM 1606 O O . SER A 1 198 ? -9.195 3.804 14.453 1.00 93.12 198 SER A O 1
ATOM 1608 N N . ILE A 1 199 ? -8.446 2.568 12.735 1.00 88.06 199 ILE A N 1
ATOM 1609 C CA . ILE A 1 199 ? -8.091 1.386 13.538 1.00 88.06 199 ILE A CA 1
ATOM 1610 C C . ILE A 1 199 ? -7.065 1.730 14.622 1.00 88.06 199 ILE A C 1
ATOM 1612 O O . ILE A 1 199 ? -7.173 1.270 15.760 1.00 88.06 199 ILE A O 1
ATOM 1616 N N . PHE A 1 200 ? -6.061 2.542 14.294 1.00 89.25 200 PHE A N 1
ATOM 1617 C CA . PHE A 1 200 ? -5.059 3.011 15.245 1.00 89.25 200 PHE A CA 1
ATOM 1618 C C . PHE A 1 200 ? -5.710 3.742 16.418 1.00 89.25 200 PHE A C 1
ATOM 1620 O O . PHE A 1 200 ? -5.389 3.460 17.574 1.00 89.25 200 PHE A O 1
ATOM 1627 N N . TYR A 1 201 ? -6.634 4.662 16.149 1.00 90.88 201 TYR A N 1
ATOM 1628 C CA . TYR A 1 201 ? -7.312 5.409 17.200 1.00 90.88 201 TYR A CA 1
ATOM 1629 C C . TYR A 1 201 ? -8.316 4.554 17.976 1.00 90.88 201 TYR A C 1
ATOM 1631 O O . TYR A 1 201 ? -8.368 4.687 19.200 1.00 90.88 201 TYR A O 1
ATOM 1639 N N . ALA A 1 202 ? -8.992 3.597 17.330 1.00 87.75 202 ALA A N 1
ATOM 1640 C CA . ALA A 1 202 ? -9.811 2.594 18.014 1.00 87.75 202 ALA A CA 1
ATOM 1641 C C . ALA A 1 202 ? -8.984 1.781 19.023 1.00 87.75 202 ALA A C 1
ATOM 1643 O O . ALA A 1 202 ? -9.341 1.705 20.196 1.00 87.75 202 ALA A O 1
ATOM 1644 N N . LYS A 1 203 ? -7.823 1.255 18.603 1.00 84.88 203 LYS A N 1
ATOM 1645 C CA . LYS A 1 203 ? -6.888 0.502 19.464 1.00 84.88 203 LYS A CA 1
ATOM 1646 C C . LYS A 1 203 ? -6.327 1.330 20.629 1.00 84.88 203 LYS A C 1
ATOM 1648 O O . LYS A 1 203 ? -5.890 0.766 21.628 1.00 84.88 203 LYS A O 1
ATOM 1653 N N . ASN A 1 204 ? -6.309 2.657 20.501 1.00 86.69 204 ASN A N 1
ATOM 1654 C CA . ASN A 1 204 ? -5.895 3.588 21.553 1.00 86.69 204 ASN A CA 1
ATOM 1655 C C . ASN A 1 204 ? -7.086 4.156 22.351 1.00 86.69 204 ASN A C 1
ATOM 1657 O O . ASN A 1 204 ? -6.914 5.149 23.057 1.00 86.69 204 ASN A O 1
ATOM 1661 N N . TYR A 1 205 ? -8.276 3.553 22.239 1.00 86.75 205 TYR A N 1
ATOM 1662 C CA . TYR A 1 205 ? -9.496 3.963 22.944 1.00 86.75 205 TYR A CA 1
ATOM 1663 C C . TYR A 1 205 ? -9.919 5.419 22.672 1.00 86.75 205 TYR A C 1
ATOM 1665 O O . TYR A 1 205 ? -10.544 6.063 23.512 1.00 86.75 205 TYR A O 1
ATOM 1673 N N . ASN A 1 206 ? -9.591 5.950 21.491 1.00 91.38 206 ASN A N 1
ATOM 1674 C CA . ASN A 1 206 ? -10.041 7.261 21.030 1.00 91.38 206 ASN A CA 1
ATOM 1675 C C . ASN A 1 206 ? -11.131 7.087 19.964 1.00 91.38 206 ASN A C 1
ATOM 1677 O O . ASN A 1 206 ? -10.860 7.091 18.760 1.00 91.38 206 ASN A O 1
ATOM 1681 N N . SER A 1 207 ? -12.369 6.911 20.425 1.00 89.62 207 SER A N 1
ATOM 1682 C CA . SER A 1 207 ? -13.523 6.661 19.556 1.00 89.62 207 SER A CA 1
ATOM 1683 C C . SER A 1 207 ? -13.845 7.838 18.637 1.00 89.62 207 SER A C 1
ATOM 1685 O O . SER A 1 207 ? -14.199 7.617 17.486 1.00 89.62 207 SER A O 1
ATOM 1687 N N . GLU A 1 208 ? -13.676 9.076 19.109 1.00 94.44 208 GLU A N 1
ATOM 1688 C CA . GLU A 1 208 ? -13.952 10.283 18.319 1.00 94.44 208 GLU A CA 1
ATOM 1689 C C . GLU A 1 208 ? -13.059 10.344 17.076 1.00 94.44 208 GLU A C 1
ATOM 1691 O O . GLU A 1 208 ? -13.558 10.409 15.954 1.00 94.44 208 GLU A O 1
ATOM 1696 N N . LYS A 1 209 ? -11.736 10.223 17.255 1.00 95.38 209 LYS A N 1
ATOM 1697 C CA . LYS A 1 209 ? -10.807 10.193 16.118 1.00 95.38 209 LYS A CA 1
ATOM 1698 C C . LYS A 1 209 ? -10.977 8.945 15.261 1.00 95.38 209 LYS A C 1
ATOM 1700 O O . LYS A 1 209 ? -10.817 9.021 14.047 1.00 95.38 209 LYS A O 1
ATOM 1705 N N . SER A 1 210 ? -11.290 7.807 15.876 1.00 92.12 210 SER A N 1
ATOM 1706 C CA . SER A 1 210 ? -11.558 6.575 15.138 1.00 92.12 210 SER A CA 1
ATOM 1707 C C . SER A 1 210 ? -12.704 6.755 14.136 1.00 92.12 210 SER A C 1
ATOM 1709 O O . SER A 1 210 ? -12.533 6.472 12.948 1.00 92.12 210 SER A O 1
ATOM 1711 N N . ILE A 1 211 ? -13.844 7.274 14.602 1.00 93.50 211 ILE A N 1
ATOM 1712 C CA . ILE A 1 211 ? -15.030 7.524 13.773 1.00 93.50 211 ILE A CA 1
ATOM 1713 C C . ILE A 1 211 ? -14.731 8.605 12.737 1.00 93.50 211 ILE A C 1
ATOM 1715 O O . ILE A 1 211 ? -14.994 8.389 11.560 1.00 93.50 211 ILE A O 1
ATOM 1719 N N . PHE A 1 212 ? -14.081 9.701 13.144 1.00 96.56 212 PHE A N 1
ATOM 1720 C CA . PHE A 1 212 ? -13.676 10.768 12.229 1.00 96.56 212 PHE A CA 1
ATOM 1721 C C . PHE A 1 212 ? -12.916 10.221 11.015 1.00 96.56 212 PHE A C 1
ATOM 1723 O O . PHE A 1 212 ? -13.274 10.514 9.878 1.00 96.56 212 PHE A O 1
ATOM 1730 N N . TYR A 1 213 ? -11.897 9.388 11.236 1.00 96.38 213 TYR A N 1
ATOM 1731 C CA . TYR A 1 213 ? -11.122 8.822 10.135 1.00 96.38 213 TYR A CA 1
ATOM 1732 C C . TYR A 1 213 ? -11.905 7.812 9.296 1.00 96.38 213 TYR A C 1
ATOM 1734 O O . TYR A 1 213 ? -11.709 7.752 8.085 1.00 96.38 213 TYR A O 1
ATOM 1742 N N . LEU A 1 214 ? -12.814 7.048 9.901 1.00 94.81 214 LEU A N 1
ATOM 1743 C CA . LEU A 1 214 ? -13.691 6.163 9.140 1.00 94.81 214 LEU A CA 1
ATOM 1744 C C . LEU A 1 214 ? -14.616 6.961 8.207 1.00 94.81 214 LEU A C 1
ATOM 1746 O O . LEU A 1 214 ? -14.782 6.585 7.048 1.00 94.81 214 LEU A O 1
ATOM 1750 N N . ASP A 1 215 ? -15.151 8.089 8.673 1.00 96.38 215 ASP A N 1
ATOM 1751 C CA . ASP A 1 215 ? -15.985 8.983 7.864 1.00 96.38 215 ASP A CA 1
ATOM 1752 C C . ASP A 1 215 ? -15.183 9.659 6.743 1.00 96.38 215 ASP A C 1
ATOM 1754 O O . ASP A 1 215 ? -15.669 9.775 5.617 1.00 96.38 215 ASP A O 1
ATOM 1758 N N . GLN A 1 216 ? -13.926 10.037 7.005 1.00 97.62 216 GLN A N 1
ATOM 1759 C CA . GLN A 1 216 ? -13.018 10.539 5.967 1.00 97.62 216 GLN A CA 1
ATOM 1760 C C . GLN A 1 216 ? -12.687 9.473 4.909 1.00 97.62 216 GLN A C 1
ATOM 1762 O O . GLN A 1 216 ? -12.539 9.798 3.738 1.00 97.62 216 GLN A O 1
ATOM 1767 N N . ALA A 1 217 ? -12.582 8.194 5.277 1.00 94.62 217 ALA A N 1
ATOM 1768 C CA . ALA A 1 217 ? -12.423 7.124 4.291 1.00 94.62 217 ALA A CA 1
ATOM 1769 C C . ALA A 1 217 ? -13.699 6.956 3.443 1.00 94.62 217 ALA A C 1
ATOM 1771 O O . ALA A 1 217 ? -13.635 6.871 2.216 1.00 94.62 217 ALA A O 1
ATOM 1772 N N . LYS A 1 218 ? -14.875 6.971 4.083 1.00 95.06 218 LYS A N 1
ATOM 1773 C CA . LYS A 1 218 ? -16.175 6.879 3.398 1.00 95.06 218 LYS A CA 1
ATOM 1774 C C . LYS A 1 218 ? -16.420 8.029 2.423 1.00 95.06 218 LYS A C 1
ATOM 1776 O O . LYS A 1 218 ? -17.093 7.819 1.424 1.00 95.06 218 LYS A O 1
ATOM 1781 N N . SER A 1 219 ? -15.895 9.226 2.678 1.00 96.38 219 SER A N 1
ATOM 1782 C CA . SER A 1 219 ? -16.064 10.346 1.745 1.00 96.38 219 SER A CA 1
ATOM 1783 C C . SER A 1 219 ? -15.287 10.166 0.435 1.00 96.38 219 SER A C 1
ATOM 1785 O O . SER A 1 219 ? -15.687 10.749 -0.569 1.00 96.38 219 SER A O 1
ATOM 1787 N N . ILE A 1 220 ? -14.224 9.351 0.428 1.00 93.88 220 ILE A N 1
ATOM 1788 C CA . ILE A 1 220 ? -13.424 9.056 -0.771 1.00 93.88 220 ILE A CA 1
ATOM 1789 C C . ILE A 1 220 ? -14.072 7.930 -1.583 1.00 93.88 220 ILE A C 1
ATOM 1791 O O . ILE A 1 220 ? -14.375 8.118 -2.757 1.00 93.88 220 ILE A O 1
ATOM 1795 N N . PHE A 1 221 ? -14.339 6.780 -0.952 1.00 90.44 221 PHE A N 1
ATOM 1796 C CA . PHE A 1 221 ? -15.015 5.642 -1.589 1.00 90.44 221 PHE A CA 1
ATOM 1797 C C . PHE A 1 221 ? -16.246 5.220 -0.765 1.00 90.44 221 PHE A C 1
ATOM 1799 O O . PHE A 1 221 ? -16.154 4.317 0.077 1.00 90.44 221 PHE A O 1
ATOM 1806 N N . PRO A 1 222 ? -17.420 5.847 -0.996 1.00 89.25 222 PRO A N 1
ATOM 1807 C CA . PRO A 1 222 ? -18.623 5.640 -0.180 1.00 89.25 222 PRO A CA 1
ATOM 1808 C C . PRO A 1 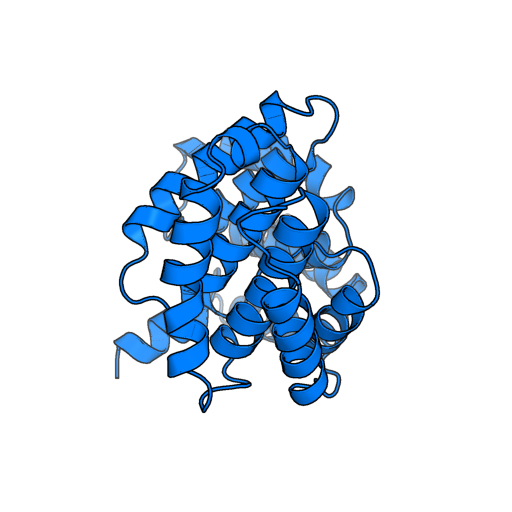222 ? -19.152 4.207 -0.171 1.00 89.25 222 PRO A C 1
ATOM 1810 O O . PRO A 1 222 ? -19.704 3.757 0.830 1.00 89.25 222 PRO A O 1
ATOM 1813 N N . ASN A 1 223 ? -18.958 3.486 -1.275 1.00 87.75 223 ASN A N 1
ATOM 1814 C CA . ASN A 1 223 ? -19.469 2.129 -1.468 1.00 87.75 223 ASN A CA 1
ATOM 1815 C C . ASN A 1 223 ? -18.428 1.045 -1.157 1.00 87.75 223 ASN A C 1
ATOM 1817 O O . ASN A 1 223 ? -18.664 -0.130 -1.435 1.00 87.75 223 ASN A O 1
ATOM 1821 N N . SER A 1 224 ? -17.275 1.417 -0.595 1.00 86.06 224 SER A N 1
ATOM 1822 C CA . SER A 1 224 ? -16.218 0.452 -0.321 1.00 86.06 224 SER A CA 1
ATOM 1823 C C . SER A 1 224 ? -16.655 -0.579 0.719 1.00 86.06 224 SER A C 1
ATOM 1825 O O . SER A 1 224 ? -17.041 -0.237 1.837 1.00 86.06 224 SER A O 1
ATOM 1827 N N . ILE A 1 225 ? -16.504 -1.865 0.399 1.00 83.81 225 ILE A N 1
ATOM 1828 C CA . ILE A 1 225 ? -16.772 -2.959 1.346 1.00 83.81 225 ILE A CA 1
ATOM 1829 C C . ILE A 1 225 ? -15.899 -2.859 2.610 1.00 83.81 225 ILE A C 1
ATOM 1831 O O . ILE A 1 225 ? -16.278 -3.318 3.686 1.00 83.81 225 ILE A O 1
ATOM 1835 N N . LEU A 1 226 ? -14.738 -2.210 2.504 1.00 84.31 226 LEU A N 1
ATOM 1836 C CA . LEU A 1 226 ? -13.767 -2.067 3.584 1.00 84.31 226 LEU A CA 1
ATOM 1837 C C . LEU A 1 226 ? -14.266 -1.172 4.715 1.00 84.31 226 LEU A C 1
ATOM 1839 O O . LEU A 1 226 ? -14.132 -1.530 5.886 1.00 84.31 226 LEU A O 1
ATOM 1843 N N . THR A 1 227 ? -14.872 -0.032 4.379 1.00 88.62 227 THR A N 1
ATOM 1844 C CA . THR A 1 227 ? -15.451 0.876 5.379 1.00 88.62 227 THR A CA 1
ATOM 1845 C C . THR A 1 227 ? -16.634 0.213 6.081 1.00 88.62 227 THR A C 1
ATOM 1847 O O . THR A 1 227 ? -16.762 0.342 7.299 1.00 88.62 227 THR A O 1
ATOM 1850 N N . MET A 1 228 ? -17.444 -0.558 5.344 1.00 86.19 228 MET A N 1
ATOM 1851 C CA . MET A 1 228 ? -18.567 -1.325 5.895 1.00 86.19 228 MET A CA 1
ATOM 1852 C C . MET A 1 228 ? -18.099 -2.387 6.897 1.00 86.19 228 MET A C 1
ATOM 1854 O O . MET A 1 228 ? -18.675 -2.508 7.976 1.00 86.19 228 MET A O 1
ATOM 1858 N N . ILE A 1 229 ? -17.033 -3.134 6.580 1.00 85.00 229 ILE A N 1
ATOM 1859 C CA . ILE A 1 229 ? -16.471 -4.150 7.486 1.00 85.00 229 ILE A CA 1
ATOM 1860 C C . ILE A 1 229 ? -15.992 -3.512 8.797 1.00 85.00 229 ILE A C 1
ATOM 1862 O O . ILE A 1 229 ? -16.354 -3.993 9.872 1.00 85.00 229 ILE A O 1
ATOM 1866 N N . ILE A 1 230 ? -15.216 -2.420 8.730 1.00 86.62 230 ILE A N 1
ATOM 1867 C CA . ILE A 1 230 ? -14.730 -1.727 9.937 1.00 86.62 230 ILE A CA 1
ATOM 1868 C C . ILE A 1 230 ? -15.903 -1.202 10.771 1.00 86.62 230 ILE A C 1
ATOM 1870 O O . ILE A 1 230 ? -15.920 -1.362 11.991 1.00 86.62 230 ILE A O 1
ATOM 1874 N N . GLU A 1 231 ? -16.898 -0.594 10.128 1.00 88.50 231 GLU A N 1
ATOM 1875 C CA . GLU A 1 231 ? -18.079 -0.077 10.816 1.00 88.50 231 GLU A CA 1
ATOM 1876 C C . GLU A 1 231 ? -18.844 -1.180 11.561 1.00 88.50 231 GLU A C 1
ATOM 1878 O O . GLU A 1 231 ? -19.195 -1.017 12.732 1.00 88.50 231 GLU A O 1
ATOM 1883 N N . GLU A 1 232 ? -19.066 -2.325 10.914 1.00 87.69 232 GLU A N 1
ATOM 1884 C CA . GLU A 1 232 ? -19.718 -3.480 11.537 1.00 87.69 232 GLU A CA 1
ATOM 1885 C C . GLU A 1 232 ? -18.908 -4.054 12.704 1.00 87.69 232 GLU A C 1
ATOM 1887 O O . GLU A 1 232 ? -19.480 -4.497 13.704 1.00 87.69 232 GLU A O 1
ATOM 1892 N N . ASN A 1 233 ? -17.581 -4.012 12.623 1.00 86.00 233 ASN A N 1
ATOM 1893 C CA . ASN A 1 233 ? -16.711 -4.404 13.725 1.00 86.00 233 ASN A CA 1
ATOM 1894 C C . ASN A 1 233 ? -16.820 -3.446 14.909 1.00 86.00 233 ASN A C 1
ATOM 1896 O O . ASN A 1 233 ? -16.972 -3.895 16.048 1.00 86.00 233 ASN A O 1
ATOM 1900 N N . TYR A 1 234 ? -16.839 -2.138 14.658 1.00 87.12 234 TYR A N 1
ATOM 1901 C CA . TYR A 1 234 ? -17.015 -1.137 15.710 1.00 87.12 234 TYR A CA 1
ATOM 1902 C C . TYR A 1 234 ? -18.361 -1.288 16.419 1.00 87.12 234 TYR A C 1
ATOM 1904 O O . TYR A 1 234 ? -18.400 -1.259 17.650 1.00 87.12 234 TYR A O 1
ATOM 1912 N N . LYS A 1 235 ? -19.447 -1.562 15.682 1.00 87.06 235 LYS A N 1
ATOM 1913 C CA . LYS A 1 235 ? -20.766 -1.871 16.272 1.00 87.06 235 LYS A CA 1
ATOM 1914 C C . LYS A 1 235 ? -20.731 -3.092 17.198 1.00 87.06 235 LYS A C 1
ATOM 1916 O O . LYS A 1 235 ? -21.477 -3.143 18.172 1.00 87.06 235 LYS A O 1
ATOM 1921 N N . LYS A 1 236 ? -19.855 -4.062 16.923 1.00 86.19 236 LYS A N 1
ATOM 1922 C CA . LYS A 1 236 ? -19.649 -5.273 17.738 1.00 86.19 236 LYS A CA 1
ATOM 1923 C C . LYS A 1 236 ? -18.622 -5.085 18.862 1.00 86.19 236 LYS A C 1
ATOM 1925 O O . LYS A 1 236 ? -18.324 -6.044 19.570 1.00 86.19 236 LYS A O 1
ATOM 1930 N N . GLY A 1 237 ? -18.067 -3.882 19.028 1.00 79.50 237 GLY A N 1
ATOM 1931 C CA . GLY A 1 237 ? -17.016 -3.598 20.008 1.00 79.50 237 GLY A CA 1
ATOM 1932 C C . GLY A 1 237 ? -15.644 -4.176 19.642 1.00 79.50 237 GLY A C 1
ATOM 1933 O O . GLY A 1 237 ? -14.770 -4.273 20.503 1.00 79.50 237 GLY A O 1
ATOM 1934 N N . ILE A 1 238 ? -15.437 -4.570 18.384 1.00 77.12 238 ILE A N 1
ATOM 1935 C CA . ILE A 1 238 ? -14.170 -5.108 17.886 1.00 77.12 238 ILE A CA 1
ATOM 1936 C C . ILE A 1 238 ? -13.295 -3.936 17.426 1.00 77.12 238 ILE A C 1
ATOM 1938 O O . ILE A 1 238 ? -13.605 -3.250 16.455 1.00 77.12 238 ILE A O 1
ATOM 1942 N N . MET A 1 239 ? -12.189 -3.693 18.136 1.00 68.19 239 MET A N 1
ATOM 1943 C CA . MET A 1 239 ? -11.226 -2.628 17.825 1.00 68.19 239 MET A CA 1
ATOM 1944 C C . MET A 1 239 ? -10.239 -3.092 16.751 1.00 68.19 239 MET A C 1
ATOM 1946 O O . MET A 1 239 ? -9.092 -3.448 17.035 1.00 68.19 239 MET A O 1
ATOM 1950 N N . GLY A 1 240 ? -10.710 -3.114 15.508 1.00 60.41 240 GLY A N 1
ATOM 1951 C CA . GLY A 1 240 ? -9.947 -3.565 14.351 1.00 60.41 240 GLY A CA 1
ATOM 1952 C C . GLY A 1 240 ? -10.772 -4.485 13.460 1.00 60.41 240 GLY A C 1
ATOM 1953 O O . GLY A 1 240 ? -11.923 -4.181 13.152 1.00 60.41 240 GLY A O 1
ATOM 1954 N N . TRP A 1 241 ? -10.152 -5.588 13.044 1.00 57.41 241 TRP A N 1
ATOM 1955 C CA . TRP A 1 241 ? -10.735 -6.600 12.162 1.00 57.41 241 TRP A CA 1
ATOM 1956 C C . TRP A 1 241 ? -11.500 -7.683 12.915 1.00 57.41 241 TRP A C 1
ATOM 1958 O O . TRP A 1 241 ? -10.999 -8.123 13.974 1.00 57.41 241 TRP A O 1
#

pLDDT: mean 82.19, std 15.87, range [27.45, 97.62]

Sequence (241 aa):
MNKVKRCLISSLFILISFAGHTQSIIEDFYSGNDIKINEAIAIYEKAKNAINFEDLTEDSILEYLYASTILSTLYSSGLMPKYEELVNSLDDEIKKLINHFPQSLSSYDICMEYANFLYSQFSWKTNTGDIIMKLPILYRKASSLNKNNTDPLAKLSIWYISASNYTTSNWNGFIKLQEANISKLNDVDKFNGYLWYSIFYAKNYNSEKSIFYLDQAKSIFPNSILTMIIEENYKKGIMGW

Radius of gyration: 17.46 Å; chains: 1; bounding box: 42×41×46 Å

Organism: Treponema brennaborense (strain DSM 12168 / CIP 105900 / DD5/3) (NCBI:txid906968)

Secondary structure (DSSP, 8-state):
-HHHHHHHHHSS-------SHHHHHHHHHHHTPPP-HHHHHHHHHHHHHH--TTS--HHHHHHHHHHHHHHHHHHHTTS-GGGHHHHHHHHHHHHHHHHH-GGGGGSHHHHHHHHHHHHHGGGT-S--HHHHHHHHHHHHHHHHH-TT--HHHHHHHHHHHHH-SS--HHHHHHHHHHGGGGGGS-HHHHHHHHHHHHHHHHHTT-HHHHHHHHHHHHHH-TT-HHHHHHHHHHHTT-S--